Protein AF-A0A7S1MHZ4-F1 (afdb_monomer)

Organism: Alexandrium catenella (NCBI:txid2925)

Radius of gyration: 24.29 Å; Cα contacts (8 Å, |Δi|>4): 159; chains: 1; bounding box: 60×41×87 Å

Solvent-accessible surface area (backbone atoms only — not comparable to full-atom values): 11934 Å² total; per-residue (Å²): 137,81,81,75,77,59,58,63,62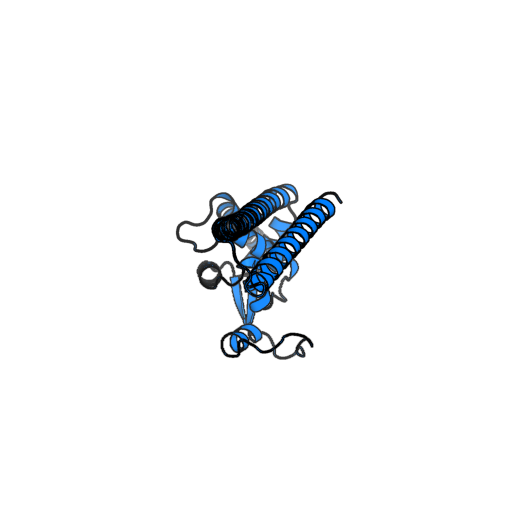,53,49,52,50,52,52,44,54,52,51,38,52,51,53,51,46,38,59,71,75,45,61,93,90,53,65,54,50,47,47,36,52,50,46,45,36,54,54,42,35,73,37,49,92,79,32,39,50,34,56,58,48,36,47,74,40,48,68,65,43,58,62,26,52,50,43,43,39,75,68,50,60,30,37,79,41,78,47,77,92,80,68,82,80,73,94,79,77,79,90,82,52,90,71,67,55,61,58,34,72,40,28,21,39,31,47,42,39,76,62,48,43,50,35,30,39,54,51,61,67,37,58,73,62,35,52,53,51,51,49,50,34,50,51,54,52,49,55,52,51,49,56,50,50,54,51,50,53,57,49,50,52,53,52,47,53,58,51,55,65,48,65,77,57,81,76,97,64,83,74,84,52,57,68,55,50,53,47,51,54,51,52,51,50,52,52,51,54,51,50,54,49,52,50,50,54,56,50,68,69,73,108

InterPro domains:
  IPR018850 Mitochondrial escape protein 2, C-terminal [PF10443] (4-86)
  IPR039627 Mitochondrial escape protein 2 [PTHR32198] (3-207)

Structure (mmCIF, N/CA/C/O backbone):
data_AF-A0A7S1MHZ4-F1
#
_entry.id   AF-A0A7S1MHZ4-F1
#
loop_
_atom_site.group_PDB
_atom_site.id
_atom_site.type_symbol
_atom_site.label_atom_id
_atom_site.label_alt_id
_atom_site.label_comp_id
_atom_site.label_asym_id
_atom_site.label_entity_id
_atom_site.label_seq_id
_atom_site.pdbx_PDB_ins_code
_atom_site.Cartn_x
_atom_site.Cartn_y
_atom_site.Cartn_z
_atom_site.occupancy
_atom_site.B_iso_or_equiv
_atom_site.auth_seq_id
_atom_site.auth_comp_id
_atom_site.auth_asym_id
_atom_site.auth_atom_id
_atom_site.pdbx_PDB_model_num
ATOM 1 N N . HIS A 1 1 ? -29.578 2.934 43.197 1.00 41.19 1 HIS A N 1
ATOM 2 C CA . HIS A 1 1 ? -29.024 1.877 42.335 1.00 41.19 1 HIS A CA 1
ATOM 3 C C . HIS A 1 1 ? -28.342 2.599 41.200 1.00 41.19 1 HIS A C 1
ATOM 5 O O . HIS A 1 1 ? -29.026 3.284 40.458 1.00 41.19 1 HIS A O 1
ATOM 11 N N . VAL A 1 2 ? -27.014 2.614 41.223 1.00 44.72 2 VAL A N 1
ATOM 12 C CA . VAL A 1 2 ? -26.190 3.345 40.260 1.00 44.72 2 VAL A CA 1
ATOM 13 C C . VAL A 1 2 ? -25.809 2.341 39.180 1.00 44.72 2 VAL A C 1
ATOM 15 O O . VAL A 1 2 ? -25.361 1.243 39.499 1.00 44.72 2 VAL A O 1
ATOM 18 N N . ASP A 1 3 ? -26.089 2.695 37.932 1.00 46.88 3 ASP A N 1
ATOM 19 C CA . ASP A 1 3 ? -25.870 1.883 36.740 1.00 46.88 3 ASP A CA 1
ATOM 20 C C . ASP A 1 3 ? -24.370 1.687 36.450 1.00 46.88 3 ASP A C 1
ATOM 22 O O . ASP A 1 3 ? -23.777 2.425 35.669 1.00 46.88 3 ASP A O 1
ATOM 26 N N . GLU A 1 4 ? -23.755 0.662 37.041 1.00 55.38 4 GLU A N 1
ATOM 27 C CA . GLU A 1 4 ? -22.362 0.250 36.764 1.00 55.38 4 GLU A CA 1
ATOM 28 C C . GLU A 1 4 ? -22.193 -0.468 35.403 1.00 55.38 4 GLU A C 1
ATOM 30 O O . GLU A 1 4 ? -21.078 -0.751 34.973 1.00 55.38 4 GLU A O 1
ATOM 35 N N . ASN A 1 5 ? -23.284 -0.733 34.672 1.00 55.66 5 ASN A N 1
ATOM 36 C CA . ASN A 1 5 ? -23.242 -1.505 33.422 1.00 55.66 5 ASN A CA 1
ATOM 37 C C . ASN A 1 5 ? -22.961 -0.681 32.148 1.00 55.66 5 ASN A C 1
ATOM 39 O O . ASN A 1 5 ? -22.667 -1.276 31.115 1.00 55.66 5 ASN A O 1
ATOM 43 N N . HIS A 1 6 ? -23.013 0.656 32.187 1.00 57.81 6 HIS A N 1
ATOM 44 C CA . HIS A 1 6 ? -22.760 1.497 30.998 1.00 57.81 6 HIS A CA 1
ATOM 45 C C . HIS A 1 6 ? -21.280 1.879 30.817 1.00 57.81 6 HIS A C 1
ATOM 47 O O . HIS A 1 6 ? -20.848 2.243 29.725 1.00 57.81 6 HIS A O 1
ATOM 53 N N . GLU A 1 7 ? -20.473 1.759 31.870 1.00 79.69 7 GLU A N 1
ATOM 54 C CA . GLU A 1 7 ? -19.073 2.186 31.884 1.00 79.69 7 GLU A CA 1
ATOM 55 C C . GLU A 1 7 ? -18.126 1.364 30.975 1.00 79.69 7 GLU A C 1
ATOM 57 O O . GLU A 1 7 ? -17.290 1.975 30.298 1.00 79.69 7 GLU A O 1
ATOM 62 N N . PRO A 1 8 ? -18.235 0.018 30.862 1.00 77.56 8 PRO A N 1
ATOM 63 C CA . PRO A 1 8 ? -17.293 -0.759 30.054 1.00 77.56 8 PRO A CA 1
ATOM 64 C C . PRO A 1 8 ? -17.544 -0.635 28.544 1.00 77.56 8 PRO A C 1
ATOM 66 O O . PRO A 1 8 ? -16.588 -0.536 27.773 1.00 77.56 8 PRO A O 1
ATOM 69 N N . GLU A 1 9 ? -18.802 -0.601 28.099 1.00 83.75 9 GLU A N 1
ATOM 70 C CA . GLU A 1 9 ? -19.127 -0.458 26.672 1.00 83.75 9 GLU A CA 1
ATOM 71 C C . GLU A 1 9 ? -18.758 0.934 26.149 1.00 83.75 9 GLU A C 1
ATOM 73 O O . GLU A 1 9 ? -18.160 1.069 25.075 1.00 83.75 9 GLU A O 1
ATOM 78 N N . ASP A 1 10 ? -19.030 1.971 26.943 1.00 87.19 10 ASP A N 1
ATOM 79 C CA . ASP A 1 10 ? -18.644 3.339 26.618 1.00 87.19 10 ASP A CA 1
ATOM 80 C C . ASP A 1 10 ? -17.118 3.513 26.603 1.00 87.19 10 ASP A C 1
ATOM 82 O O . ASP A 1 10 ? -16.585 4.208 25.731 1.00 87.19 10 ASP A O 1
ATOM 86 N N . ALA A 1 11 ? -16.394 2.852 27.513 1.00 85.88 11 ALA A N 1
ATOM 87 C CA . ALA A 1 11 ? -14.933 2.843 27.508 1.00 85.88 11 ALA A CA 1
ATOM 88 C C . ALA A 1 11 ? -14.371 2.186 26.237 1.00 85.88 11 ALA A C 1
ATOM 90 O O . ALA A 1 11 ? -13.489 2.756 25.589 1.00 85.88 11 ALA A O 1
ATOM 91 N N . VAL A 1 12 ? -14.908 1.032 25.824 1.00 86.62 12 VAL A N 1
ATOM 92 C CA . VAL A 1 12 ? -14.496 0.356 24.581 1.00 86.62 12 VAL A CA 1
ATOM 93 C C . VAL A 1 12 ? -14.788 1.231 23.363 1.00 86.62 12 VAL A C 1
ATOM 95 O O . VAL A 1 12 ? -13.923 1.371 22.496 1.00 86.62 12 VAL A O 1
ATOM 98 N N . ARG A 1 13 ? -15.959 1.878 23.303 1.00 89.19 13 ARG A N 1
ATOM 99 C CA . ARG A 1 13 ? -16.302 2.799 22.210 1.00 89.19 13 ARG A CA 1
ATOM 100 C C . ARG A 1 13 ? -15.292 3.943 22.100 1.00 89.19 13 ARG A C 1
ATOM 102 O O . ARG A 1 13 ? -14.771 4.180 21.011 1.00 89.19 13 ARG A O 1
ATOM 109 N N . ARG A 1 14 ? -14.946 4.585 23.222 1.00 89.50 14 ARG A N 1
ATOM 110 C CA . ARG A 1 14 ? -13.939 5.663 23.263 1.00 89.50 14 ARG A CA 1
ATOM 111 C C . ARG A 1 14 ? -12.558 5.187 22.810 1.00 89.50 14 ARG A C 1
ATOM 113 O O . ARG A 1 14 ? -11.869 5.911 22.096 1.00 89.50 14 ARG A O 1
ATOM 120 N N . LEU A 1 15 ? -12.155 3.970 23.184 1.00 90.56 15 LEU A N 1
ATOM 121 C CA . LEU A 1 15 ? -10.889 3.385 22.732 1.00 90.56 15 LEU A CA 1
ATOM 122 C C . LEU A 1 15 ? -10.873 3.152 21.217 1.00 90.56 15 LEU A C 1
ATOM 124 O O . LEU A 1 15 ? -9.865 3.436 20.571 1.00 90.56 15 LEU A O 1
ATOM 128 N N . VAL A 1 16 ? -11.983 2.678 20.641 1.00 91.88 16 VAL A N 1
ATOM 129 C CA . VAL A 1 16 ? -12.112 2.504 19.185 1.00 91.88 16 VAL A CA 1
ATOM 130 C C . VAL A 1 16 ? -12.025 3.852 18.472 1.00 91.88 16 VAL A C 1
ATOM 132 O O . VAL A 1 16 ? -11.272 3.974 17.511 1.00 91.88 16 VAL A O 1
ATOM 135 N N . GLU A 1 17 ? -12.737 4.872 18.952 1.00 92.44 17 GLU A N 1
ATOM 136 C CA . GLU A 1 17 ? -12.724 6.222 18.370 1.00 92.44 17 GLU A CA 1
ATOM 137 C C . GLU A 1 17 ? -11.335 6.880 18.447 1.00 92.44 17 GLU A C 1
ATOM 139 O O . GLU A 1 17 ? -10.867 7.492 17.479 1.00 92.44 17 GLU A O 1
ATOM 144 N N . ALA A 1 18 ? -10.629 6.710 19.569 1.00 92.06 18 ALA A N 1
ATOM 145 C CA . ALA A 1 18 ? -9.265 7.205 19.738 1.00 92.06 18 ALA A CA 1
ATOM 146 C C . ALA A 1 18 ? -8.277 6.490 18.800 1.00 92.06 18 ALA A C 1
ATOM 148 O O . ALA A 1 18 ? -7.465 7.141 18.135 1.00 92.06 18 ALA A O 1
ATOM 149 N N . ALA A 1 19 ? -8.369 5.161 18.696 1.00 91.19 19 ALA A N 1
ATOM 150 C CA . ALA A 1 19 ? -7.548 4.377 17.778 1.00 91.19 19 ALA A CA 1
ATOM 151 C C . ALA A 1 19 ? -7.848 4.721 16.311 1.00 91.19 19 ALA A C 1
ATOM 153 O O . ALA A 1 19 ? -6.927 4.852 15.506 1.00 91.19 19 ALA A O 1
ATOM 154 N N . GLU A 1 20 ? -9.116 4.940 15.964 1.00 93.31 20 GLU A N 1
ATOM 155 C CA . GLU A 1 20 ? -9.524 5.392 14.637 1.00 93.31 20 GLU A CA 1
ATOM 156 C C . GLU A 1 20 ? -8.928 6.758 14.295 1.00 93.31 20 GLU A C 1
ATOM 158 O O . GLU A 1 20 ? -8.347 6.929 13.222 1.00 93.31 20 GLU A O 1
ATOM 163 N N . THR A 1 21 ? -8.992 7.709 15.227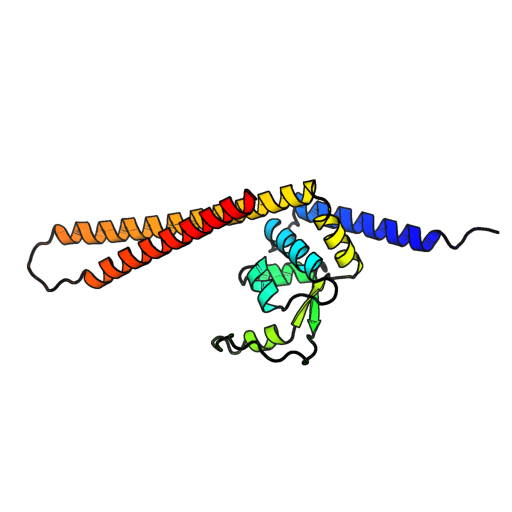 1.00 93.25 21 THR A N 1
ATOM 164 C CA . THR A 1 21 ? -8.384 9.036 15.067 1.00 93.25 21 THR A CA 1
ATOM 165 C C . THR A 1 21 ? -6.870 8.934 14.878 1.00 93.25 21 THR A C 1
ATOM 167 O O . THR A 1 21 ? -6.307 9.598 14.004 1.00 93.25 21 THR A O 1
ATOM 170 N N . SER A 1 22 ? -6.205 8.053 15.630 1.00 92.12 22 SER A N 1
ATOM 171 C CA . SER A 1 22 ? -4.771 7.790 15.483 1.00 92.12 22 SER A CA 1
ATOM 172 C C . SER A 1 22 ? -4.432 7.240 14.092 1.00 92.12 22 SER A C 1
ATOM 174 O O . SER A 1 22 ? -3.604 7.822 13.389 1.00 92.12 22 SER A O 1
ATOM 176 N N . VAL A 1 23 ? -5.128 6.194 13.629 1.00 92.62 23 VAL A N 1
ATOM 177 C CA . VAL A 1 23 ? -4.886 5.599 12.301 1.00 92.62 23 VAL A CA 1
ATOM 178 C C . VAL A 1 23 ? -5.186 6.597 11.178 1.00 92.62 23 VAL A C 1
ATOM 180 O O . VAL A 1 23 ? -4.412 6.694 10.228 1.00 92.62 23 VAL A O 1
ATOM 183 N N . ARG A 1 24 ? -6.250 7.402 11.291 1.00 91.81 24 ARG A N 1
ATOM 184 C CA . ARG A 1 24 ? -6.547 8.485 10.334 1.00 91.81 24 ARG A CA 1
ATOM 185 C C . ARG A 1 24 ? -5.439 9.530 10.287 1.00 91.81 24 ARG A C 1
ATOM 187 O O . ARG A 1 24 ? -5.077 9.991 9.205 1.00 91.81 24 ARG A O 1
ATOM 194 N N . THR A 1 25 ? -4.877 9.879 11.441 1.00 93.31 25 THR A N 1
ATOM 195 C CA . THR A 1 25 ? -3.764 10.829 11.533 1.00 93.31 25 THR A CA 1
ATOM 196 C C . THR A 1 25 ? -2.531 10.271 10.831 1.00 93.31 25 THR A C 1
ATOM 198 O O . THR A 1 25 ? -1.919 10.976 10.035 1.00 93.31 25 THR A O 1
ATOM 201 N N . LEU A 1 26 ? -2.222 8.987 11.024 1.00 93.38 26 LEU A N 1
ATOM 202 C CA . LEU A 1 26 ? -1.127 8.306 10.325 1.00 93.38 26 LEU A CA 1
ATOM 203 C C . LEU A 1 26 ? -1.355 8.234 8.809 1.00 93.38 26 LEU A C 1
ATOM 205 O O . LEU A 1 26 ? -0.426 8.457 8.037 1.00 93.38 26 LEU A O 1
ATOM 209 N N . LEU A 1 27 ? -2.588 7.977 8.368 1.00 92.12 27 LEU A N 1
ATOM 210 C CA . LEU A 1 27 ? -2.947 7.963 6.947 1.00 92.12 27 LEU A CA 1
ATOM 211 C C . LEU A 1 27 ? -2.910 9.359 6.309 1.00 92.12 27 LEU A C 1
ATOM 213 O O . LEU A 1 27 ? -2.632 9.472 5.121 1.00 92.12 27 LEU A O 1
ATOM 217 N N . THR A 1 28 ? -3.148 10.421 7.082 1.00 91.00 28 THR A N 1
ATOM 218 C CA . THR A 1 28 ? -3.178 11.799 6.564 1.00 91.00 28 THR A CA 1
ATOM 219 C C . THR A 1 28 ? -1.811 12.473 6.638 1.00 91.00 28 THR A C 1
ATOM 221 O O . THR A 1 28 ? -1.345 13.033 5.651 1.00 91.00 28 THR A O 1
ATOM 224 N N . LEU A 1 29 ? -1.146 12.420 7.790 1.00 90.06 29 LEU A N 1
ATOM 225 C CA . LEU A 1 29 ? 0.108 13.131 8.057 1.00 90.06 29 LEU A CA 1
ATOM 226 C C . LEU A 1 29 ? 1.349 12.247 7.875 1.00 90.06 29 LEU A C 1
ATOM 228 O O . LEU A 1 29 ? 2.445 12.765 7.674 1.00 90.06 29 LEU A O 1
ATOM 232 N N . GLY A 1 30 ? 1.186 10.923 7.902 1.00 88.62 30 GLY A N 1
ATOM 233 C CA . GLY A 1 30 ? 2.304 9.985 7.968 1.00 88.62 30 GLY A CA 1
ATOM 234 C C . GLY A 1 30 ? 2.905 9.890 9.372 1.00 88.62 30 GLY A C 1
ATOM 235 O O . GLY A 1 30 ? 2.494 10.582 10.304 1.00 88.62 30 GLY A O 1
ATOM 236 N N . GLN A 1 31 ? 3.896 9.012 9.520 1.00 89.25 31 GLN A N 1
ATOM 237 C CA . GLN A 1 31 ? 4.669 8.870 10.750 1.00 89.25 31 GLN A CA 1
ATOM 238 C C . GLN A 1 31 ? 6.128 9.268 10.495 1.00 89.25 31 GLN A C 1
ATOM 240 O O . GLN A 1 31 ? 6.777 8.668 9.632 1.00 89.25 31 GLN A O 1
ATOM 245 N N . PRO A 1 32 ? 6.683 10.244 11.234 1.00 84.69 32 PRO A N 1
ATOM 246 C CA . PRO A 1 32 ? 8.086 10.607 11.087 1.00 84.69 32 PRO A CA 1
ATOM 247 C C . PRO A 1 32 ? 8.980 9.422 11.474 1.00 84.69 32 PRO A C 1
ATOM 249 O O . PRO A 1 32 ? 8.768 8.770 12.495 1.00 84.69 32 PRO A O 1
ATOM 252 N N . GLY A 1 33 ? 9.974 9.125 10.635 1.00 85.69 33 GLY A N 1
ATOM 253 C CA . GLY A 1 33 ? 10.897 8.003 10.840 1.00 85.69 33 GLY A CA 1
ATOM 254 C C . GLY A 1 33 ? 10.362 6.630 10.420 1.00 85.69 33 GLY A C 1
ATOM 255 O O . GLY A 1 33 ? 11.133 5.668 10.422 1.00 85.69 33 GLY A O 1
ATOM 256 N N . ALA A 1 34 ? 9.095 6.521 10.006 1.00 90.06 34 ALA A N 1
ATOM 257 C CA . ALA A 1 34 ? 8.585 5.289 9.420 1.00 90.06 34 ALA A CA 1
ATOM 258 C C . ALA A 1 34 ? 9.259 4.996 8.074 1.00 90.06 34 ALA A C 1
ATOM 260 O O . ALA A 1 34 ? 9.535 5.896 7.279 1.00 90.06 34 ALA A O 1
ATOM 261 N N . LYS A 1 35 ? 9.521 3.711 7.820 1.00 93.12 35 LYS A N 1
ATOM 262 C CA . LYS A 1 35 ? 10.042 3.237 6.527 1.00 93.12 35 LYS A CA 1
ATOM 263 C C . LYS A 1 35 ? 8.937 2.949 5.513 1.00 93.12 35 LYS A C 1
ATOM 265 O O . LYS A 1 35 ? 9.234 2.767 4.341 1.00 93.12 35 LYS A O 1
ATOM 270 N N . TRP A 1 36 ? 7.685 2.916 5.961 1.00 93.12 36 TRP A N 1
ATOM 271 C CA . TRP A 1 36 ? 6.519 2.705 5.114 1.00 93.12 36 TRP A CA 1
ATOM 272 C C . TRP A 1 36 ? 5.907 4.029 4.633 1.00 93.12 36 TRP A C 1
ATOM 274 O O . TRP A 1 36 ? 5.965 5.048 5.321 1.00 93.12 36 TRP A O 1
ATOM 284 N N . THR A 1 37 ? 5.295 4.012 3.448 1.00 92.75 37 THR A N 1
ATOM 285 C CA . THR A 1 37 ? 4.573 5.157 2.869 1.00 92.75 37 THR A CA 1
ATOM 286 C C . THR A 1 37 ? 3.092 5.146 3.272 1.00 92.75 37 THR A C 1
ATOM 288 O O . THR A 1 37 ? 2.536 4.102 3.616 1.00 92.75 37 THR A O 1
ATOM 291 N N . ARG A 1 38 ? 2.407 6.301 3.217 1.00 94.00 38 ARG A N 1
ATOM 292 C CA . ARG A 1 38 ? 0.952 6.375 3.488 1.00 94.00 38 ARG A CA 1
ATOM 293 C C . ARG A 1 38 ? 0.138 5.452 2.559 1.00 94.00 38 ARG A C 1
ATOM 295 O O . ARG A 1 38 ? -0.701 4.713 3.073 1.00 94.00 38 ARG A O 1
ATOM 302 N N . PRO A 1 39 ? 0.425 5.385 1.240 1.00 93.50 39 PRO A N 1
ATOM 303 C CA . PRO A 1 39 ? -0.169 4.378 0.359 1.00 93.50 39 PRO A CA 1
ATOM 304 C C . PRO A 1 39 ? 0.048 2.931 0.817 1.00 93.50 39 PRO A C 1
ATOM 306 O O . PRO A 1 39 ? -0.883 2.127 0.775 1.00 93.50 39 PRO A O 1
ATOM 309 N N . GLN A 1 40 ? 1.252 2.581 1.284 1.00 94.25 40 GLN A N 1
ATOM 310 C CA . GLN A 1 40 ? 1.531 1.244 1.818 1.00 94.25 40 GLN A CA 1
ATOM 311 C C . GLN A 1 40 ? 0.704 0.961 3.078 1.00 94.25 40 GLN A C 1
ATOM 313 O O . GLN A 1 40 ? 0.118 -0.115 3.193 1.00 94.25 40 GLN A O 1
ATOM 318 N N . LEU A 1 41 ? 0.575 1.932 3.988 1.00 95.31 41 LEU A N 1
ATOM 319 C CA . LEU A 1 41 ? -0.300 1.794 5.153 1.00 95.31 41 LEU A CA 1
ATOM 320 C C . LEU A 1 41 ? -1.762 1.575 4.732 1.00 95.31 41 LEU A C 1
ATOM 322 O O . LEU A 1 41 ? -2.411 0.667 5.246 1.00 95.31 41 LEU A O 1
ATOM 326 N N . TRP A 1 42 ? -2.276 2.340 3.766 1.00 96.12 42 TRP A N 1
ATOM 327 C CA . TRP A 1 42 ? -3.647 2.155 3.281 1.00 96.12 42 TRP A CA 1
ATOM 328 C C . TRP A 1 42 ? -3.865 0.779 2.635 1.00 96.12 42 TRP A C 1
ATOM 330 O O . TRP A 1 42 ? -4.853 0.101 2.934 1.00 96.12 42 TRP A O 1
ATOM 340 N N . ARG A 1 43 ? -2.914 0.305 1.818 1.00 94.75 43 ARG A N 1
ATOM 341 C CA . ARG A 1 43 ? -2.940 -1.058 1.256 1.00 94.75 43 ARG A CA 1
ATOM 342 C C . ARG A 1 43 ? -2.981 -2.119 2.362 1.00 94.75 43 ARG A C 1
ATOM 344 O O . ARG A 1 43 ? -3.771 -3.057 2.263 1.00 94.75 43 ARG A O 1
ATOM 351 N N . ALA A 1 44 ? -2.183 -1.960 3.422 1.00 94.25 44 ALA A N 1
ATOM 352 C CA . ALA A 1 44 ? -2.202 -2.855 4.581 1.00 94.25 44 ALA A CA 1
ATOM 353 C C . ALA A 1 44 ? -3.571 -2.864 5.278 1.00 94.25 44 ALA A C 1
ATOM 355 O O . ALA A 1 44 ? -4.114 -3.938 5.541 1.00 94.25 44 ALA A O 1
ATOM 356 N N . VAL A 1 45 ? -4.148 -1.684 5.529 1.00 94.56 45 VAL A N 1
ATOM 357 C CA . VAL A 1 45 ? -5.470 -1.528 6.156 1.00 94.56 45 VAL A CA 1
ATOM 358 C C . VAL A 1 45 ? -6.548 -2.237 5.337 1.00 94.56 45 VAL A C 1
ATOM 360 O O . VAL A 1 45 ? -7.303 -3.030 5.898 1.00 94.56 45 VAL A O 1
ATOM 363 N N . ARG A 1 46 ? -6.595 -2.029 4.013 1.00 94.25 46 ARG A N 1
ATOM 364 C CA . ARG A 1 46 ? -7.571 -2.702 3.136 1.00 94.25 46 ARG A CA 1
ATOM 365 C C . ARG A 1 46 ? -7.439 -4.217 3.168 1.00 94.25 46 ARG A C 1
ATOM 367 O O . ARG A 1 46 ? -8.444 -4.921 3.260 1.00 94.25 46 ARG A O 1
ATOM 374 N N . LEU A 1 47 ? -6.209 -4.711 3.086 1.00 93.31 47 LEU A N 1
ATOM 375 C CA . LEU A 1 47 ? -5.953 -6.142 3.010 1.00 93.31 47 LEU A CA 1
ATOM 376 C C . LEU A 1 47 ? -6.312 -6.849 4.324 1.00 93.31 47 LEU A C 1
ATOM 378 O O . LEU A 1 47 ? -6.949 -7.899 4.307 1.00 93.31 47 LEU A O 1
ATOM 382 N N . LEU A 1 48 ? -5.979 -6.240 5.466 1.00 93.38 48 LEU A N 1
ATOM 383 C CA . LEU A 1 48 ? -6.316 -6.780 6.787 1.00 93.38 48 LEU A CA 1
ATOM 384 C C . LEU A 1 48 ? -7.801 -6.624 7.127 1.00 9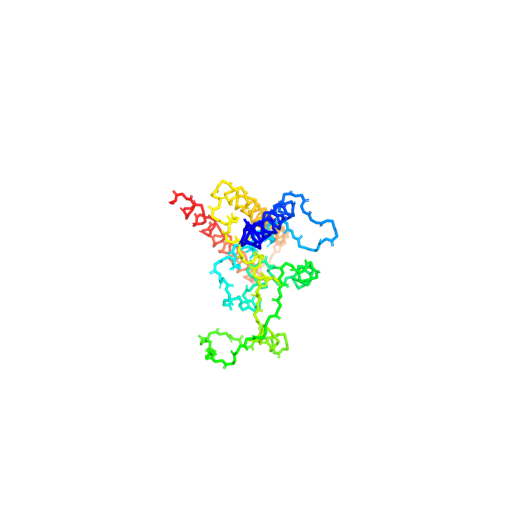3.38 48 LEU A C 1
ATOM 386 O O . LEU A 1 48 ? -8.368 -7.507 7.764 1.00 93.38 48 LEU A O 1
ATOM 390 N N . ALA A 1 49 ? -8.453 -5.549 6.678 1.00 92.56 49 ALA A N 1
ATOM 391 C CA . ALA A 1 49 ? -9.895 -5.382 6.843 1.00 92.56 49 ALA A CA 1
ATOM 392 C C . ALA A 1 49 ? -10.688 -6.487 6.126 1.00 92.56 49 ALA A C 1
ATOM 394 O O . ALA A 1 49 ? -11.701 -6.940 6.659 1.00 92.56 49 ALA A O 1
ATOM 395 N N . GLY A 1 50 ? -10.223 -6.926 4.949 1.00 87.81 50 GLY A N 1
ATOM 396 C CA . GLY A 1 50 ? -10.829 -8.024 4.191 1.00 87.81 50 GLY A CA 1
ATOM 397 C C . GLY A 1 50 ? -10.543 -9.412 4.775 1.00 87.81 50 GLY A C 1
ATOM 398 O O . GLY A 1 50 ? -11.434 -10.253 4.787 1.00 87.81 50 GLY A O 1
ATOM 399 N N . ALA A 1 51 ? -9.332 -9.641 5.293 1.00 83.75 51 ALA A N 1
ATOM 400 C CA . ALA A 1 51 ? -8.929 -10.932 5.865 1.00 83.75 51 ALA A CA 1
ATOM 401 C C . ALA A 1 51 ? -9.422 -11.166 7.309 1.00 83.75 51 ALA A C 1
ATOM 403 O O . ALA A 1 51 ? -9.440 -12.298 7.794 1.00 83.75 51 ALA A O 1
ATOM 404 N N . GLY A 1 52 ? -9.798 -10.107 8.034 1.00 77.81 52 GLY A N 1
ATOM 405 C CA . GLY A 1 52 ? -10.306 -10.214 9.402 1.00 77.81 52 GLY A CA 1
ATOM 406 C C . GLY A 1 52 ? -9.324 -10.910 10.359 1.00 77.81 52 GLY A C 1
ATOM 407 O O . GLY A 1 52 ? -8.141 -10.577 10.408 1.00 77.81 52 GLY A O 1
ATOM 408 N N . GLN A 1 53 ? -9.827 -11.869 11.145 1.00 74.12 53 GLN A N 1
ATOM 409 C CA . GLN A 1 53 ? -9.036 -12.645 12.121 1.00 74.12 53 GLN A CA 1
ATOM 410 C C . GLN A 1 53 ? -8.232 -13.787 11.480 1.00 74.12 53 GLN A C 1
ATOM 412 O O . GLN A 1 53 ? -7.297 -14.322 12.085 1.00 74.12 53 GLN A O 1
ATOM 417 N N . GLU A 1 54 ? -8.584 -14.174 10.253 1.00 81.19 54 GLU A N 1
ATOM 418 C CA . GLU A 1 54 ? -7.888 -15.236 9.535 1.00 81.19 54 GLU A CA 1
ATOM 419 C C . GLU A 1 54 ? -6.463 -14.804 9.186 1.00 81.19 54 GLU A C 1
ATOM 421 O O . GLU A 1 54 ? -5.543 -15.611 9.306 1.00 81.19 54 GLU A O 1
ATOM 426 N N . GLY A 1 55 ? -6.260 -13.508 8.930 1.00 85.94 55 GLY A N 1
ATOM 427 C CA . GLY A 1 55 ? -4.963 -12.922 8.614 1.00 85.94 55 GLY A CA 1
ATOM 428 C C . GLY A 1 55 ? -4.516 -13.226 7.188 1.00 85.94 55 GLY A C 1
ATOM 429 O O . GLY A 1 55 ? -5.131 -13.995 6.459 1.00 85.94 55 GLY A O 1
ATOM 430 N N . VAL A 1 56 ? -3.422 -12.598 6.775 1.00 90.19 56 VAL A N 1
ATOM 431 C CA . VAL A 1 56 ? -2.900 -12.694 5.407 1.00 90.19 56 VAL A CA 1
ATOM 432 C C . VAL A 1 56 ? -1.563 -13.426 5.444 1.00 90.19 56 VAL A C 1
ATOM 434 O O . VAL A 1 56 ? -0.728 -13.077 6.278 1.00 90.19 56 VAL A O 1
ATOM 437 N N . PRO A 1 57 ? -1.292 -14.410 4.570 1.00 90.25 57 PRO A N 1
ATOM 438 C CA . PRO A 1 57 ? 0.023 -15.046 4.508 1.00 90.25 57 PRO A CA 1
ATOM 439 C C . PRO A 1 57 ? 1.149 -14.016 4.361 1.00 90.25 57 PRO A C 1
ATOM 441 O O . PRO A 1 57 ? 1.010 -13.056 3.601 1.00 90.25 57 PRO A O 1
ATOM 444 N N . TYR A 1 58 ? 2.267 -14.219 5.067 1.00 89.06 58 TYR A N 1
ATOM 445 C CA . TYR A 1 58 ? 3.374 -13.256 5.105 1.00 89.06 58 TYR A CA 1
ATOM 446 C C . TYR A 1 58 ? 3.866 -12.858 3.710 1.00 89.06 58 TYR A C 1
ATOM 448 O O . TYR A 1 58 ? 3.987 -11.669 3.432 1.00 89.06 58 TYR A O 1
ATOM 456 N N . ASP A 1 59 ? 4.089 -13.834 2.823 1.00 87.88 59 ASP A N 1
ATOM 457 C CA . ASP A 1 59 ? 4.539 -13.576 1.448 1.00 87.88 59 ASP A CA 1
ATOM 458 C C . ASP A 1 59 ? 3.561 -12.691 0.687 1.00 87.88 59 ASP A C 1
ATOM 460 O O . ASP A 1 59 ? 3.952 -11.706 0.063 1.00 87.88 59 ASP A O 1
ATOM 464 N N . VAL A 1 60 ? 2.277 -13.043 0.754 1.00 88.94 60 VAL A N 1
ATOM 465 C CA . VAL A 1 60 ? 1.222 -12.316 0.051 1.00 88.94 60 VAL A CA 1
ATOM 466 C C . VAL A 1 60 ? 1.194 -10.881 0.551 1.00 88.94 60 VAL A C 1
ATOM 468 O O . VAL A 1 60 ? 1.245 -9.972 -0.265 1.00 88.94 60 VAL A O 1
ATOM 471 N N . PHE A 1 61 ? 1.216 -10.680 1.870 1.00 91.56 61 PHE A N 1
ATOM 472 C CA . PHE A 1 61 ? 1.209 -9.356 2.484 1.00 91.56 61 PHE A CA 1
ATOM 473 C C . PHE A 1 61 ? 2.448 -8.528 2.109 1.00 91.56 61 PHE A C 1
ATOM 475 O O . PHE A 1 61 ? 2.327 -7.372 1.700 1.00 91.56 61 PHE A O 1
ATOM 482 N N . LEU A 1 62 ? 3.643 -9.121 2.198 1.00 92.62 62 LEU A N 1
ATOM 483 C CA . LEU A 1 62 ? 4.906 -8.464 1.861 1.00 92.62 62 LEU A CA 1
ATOM 484 C C . LEU A 1 62 ? 4.929 -8.023 0.391 1.00 92.62 62 LEU A C 1
ATOM 486 O O . LEU A 1 62 ? 5.322 -6.895 0.091 1.00 92.62 62 LEU A O 1
ATOM 490 N N . TRP A 1 63 ? 4.481 -8.873 -0.532 1.00 89.25 63 TRP A N 1
ATOM 491 C CA . TRP A 1 63 ? 4.492 -8.554 -1.958 1.00 89.25 63 TRP A CA 1
ATOM 492 C C . TRP A 1 63 ? 3.337 -7.652 -2.391 1.00 89.25 63 TRP A C 1
ATOM 494 O O . TRP A 1 63 ? 3.539 -6.806 -3.260 1.00 89.25 63 TRP A O 1
ATOM 504 N N . SER A 1 64 ? 2.147 -7.780 -1.805 1.00 88.94 64 SER A N 1
ATOM 505 C CA . SER A 1 64 ? 0.991 -6.959 -2.181 1.00 88.94 64 SER A CA 1
ATOM 506 C C . SER A 1 64 ? 1.086 -5.535 -1.639 1.00 88.94 64 SER A C 1
ATOM 508 O O . SER A 1 64 ? 0.681 -4.595 -2.320 1.00 88.94 64 SER A O 1
ATOM 510 N N . VAL A 1 65 ? 1.612 -5.371 -0.421 1.00 92.06 65 VAL A N 1
ATOM 511 C CA . VAL A 1 65 ? 1.690 -4.071 0.258 1.00 92.06 65 VAL A CA 1
ATOM 512 C C . VAL A 1 65 ? 3.035 -3.398 0.004 1.00 92.06 65 VAL A C 1
ATOM 514 O O . VAL A 1 65 ? 3.071 -2.242 -0.413 1.00 92.06 65 VAL A O 1
ATOM 517 N N . PHE A 1 66 ? 4.132 -4.124 0.227 1.00 91.31 66 PHE A N 1
ATOM 518 C CA . PHE A 1 66 ? 5.489 -3.565 0.256 1.00 91.31 66 PHE A CA 1
ATOM 519 C C . PHE A 1 66 ? 6.347 -3.954 -0.946 1.00 91.31 66 PHE A C 1
ATOM 521 O O . PHE A 1 66 ? 7.490 -3.519 -1.039 1.00 91.31 66 PHE A O 1
ATOM 528 N N . ARG A 1 67 ? 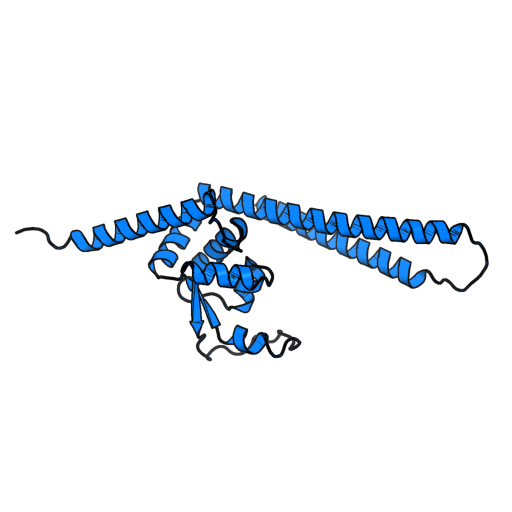5.824 -4.774 -1.870 1.00 87.88 67 ARG A N 1
ATOM 529 C CA . ARG A 1 67 ? 6.552 -5.246 -3.061 1.00 87.88 67 ARG A CA 1
ATOM 530 C C . ARG A 1 67 ? 7.919 -5.869 -2.722 1.00 87.88 67 ARG A C 1
ATOM 532 O O . ARG A 1 67 ? 8.850 -5.754 -3.512 1.00 87.88 67 ARG A O 1
ATOM 539 N N . GLY A 1 68 ? 8.029 -6.520 -1.560 1.00 86.88 68 GLY A N 1
ATOM 540 C CA . GLY A 1 68 ? 9.273 -7.146 -1.100 1.00 86.88 68 GLY A CA 1
ATOM 541 C C . GLY A 1 68 ? 10.117 -6.308 -0.131 1.00 86.88 68 GLY A C 1
ATOM 542 O O . GLY A 1 68 ? 11.124 -6.816 0.354 1.00 86.88 68 GLY A O 1
ATOM 543 N N . ASP A 1 69 ? 9.732 -5.068 0.194 1.00 89.25 69 ASP A N 1
ATOM 544 C CA . ASP A 1 69 ? 10.462 -4.251 1.173 1.00 89.25 69 ASP A CA 1
ATOM 545 C C . ASP A 1 69 ? 10.209 -4.717 2.621 1.00 89.25 69 ASP A C 1
ATOM 547 O O . ASP A 1 69 ? 9.235 -4.344 3.284 1.00 89.25 69 ASP A O 1
ATOM 551 N N . GLU A 1 70 ? 11.126 -5.538 3.134 1.00 90.44 70 GLU A N 1
ATOM 552 C CA . GLU A 1 70 ? 11.088 -6.016 4.517 1.00 90.44 70 GLU A CA 1
ATOM 553 C C . GLU A 1 70 ? 11.353 -4.921 5.557 1.00 90.44 70 GLU A C 1
ATOM 555 O O . GLU A 1 70 ? 10.935 -5.064 6.709 1.00 90.44 70 GLU A O 1
ATOM 560 N N . ALA A 1 71 ? 12.053 -3.837 5.205 1.00 92.69 71 ALA A N 1
ATOM 561 C CA . ALA A 1 71 ? 12.325 -2.755 6.146 1.00 92.69 71 ALA A CA 1
ATOM 562 C C . ALA A 1 71 ? 11.040 -1.978 6.457 1.00 92.69 71 ALA A C 1
ATOM 564 O O . ALA A 1 71 ? 10.767 -1.689 7.626 1.00 92.69 71 ALA A O 1
ATOM 565 N N . ALA A 1 72 ? 10.221 -1.716 5.436 1.00 92.69 72 ALA A N 1
ATOM 566 C CA . ALA A 1 72 ? 8.897 -1.125 5.598 1.00 92.69 72 ALA A CA 1
ATOM 567 C C . ALA A 1 72 ? 7.963 -2.031 6.419 1.00 92.69 72 ALA A C 1
ATOM 569 O O . ALA A 1 72 ? 7.323 -1.559 7.363 1.00 92.69 72 ALA A O 1
ATOM 570 N N . LEU A 1 73 ? 7.958 -3.342 6.145 1.00 92.38 73 LEU A N 1
ATOM 571 C CA . LEU A 1 73 ? 7.177 -4.309 6.922 1.00 92.38 73 LEU A CA 1
ATOM 572 C C . LEU A 1 73 ? 7.601 -4.347 8.397 1.00 92.38 73 LEU A C 1
ATOM 574 O O . LEU A 1 73 ? 6.753 -4.337 9.292 1.00 92.38 73 LEU A O 1
ATOM 578 N N . ARG A 1 74 ? 8.912 -4.383 8.665 1.00 92.38 74 ARG A N 1
ATOM 579 C CA . ARG A 1 74 ? 9.457 -4.391 10.028 1.00 92.38 74 ARG A CA 1
ATOM 580 C C . ARG A 1 74 ? 9.095 -3.110 10.774 1.00 92.38 74 ARG A C 1
ATOM 582 O O . ARG A 1 74 ? 8.609 -3.195 11.895 1.00 92.38 74 ARG A O 1
ATOM 589 N N . SER A 1 75 ? 9.224 -1.957 10.118 1.00 93.69 75 SER A N 1
ATOM 590 C CA . SER A 1 75 ? 8.812 -0.662 10.668 1.00 93.69 75 SER A CA 1
ATOM 591 C C . SER A 1 75 ? 7.308 -0.616 10.978 1.00 93.69 75 SER A C 1
ATOM 593 O O . SER A 1 75 ? 6.904 -0.057 11.997 1.00 93.69 75 SER A O 1
ATOM 595 N N . LEU A 1 76 ? 6.464 -1.253 10.155 1.00 93.38 76 LEU A N 1
ATOM 596 C CA . LEU A 1 76 ? 5.027 -1.345 10.429 1.00 93.38 76 LEU A CA 1
ATOM 597 C C . LEU A 1 76 ? 4.734 -2.269 11.623 1.00 93.38 76 LEU A C 1
ATOM 599 O O . LEU A 1 76 ? 3.890 -1.950 12.460 1.00 93.38 76 LEU A O 1
ATOM 603 N N . LYS A 1 77 ? 5.463 -3.380 11.760 1.00 92.69 77 LYS A N 1
ATOM 604 C CA . LYS A 1 77 ? 5.382 -4.249 12.943 1.00 92.69 77 LYS A CA 1
ATOM 605 C C . LYS A 1 77 ? 5.818 -3.520 14.220 1.00 92.69 77 LYS A C 1
ATOM 607 O O . LYS A 1 77 ? 5.136 -3.627 15.230 1.00 92.69 77 LYS A O 1
ATOM 612 N N . GLU A 1 78 ? 6.914 -2.766 14.174 1.00 92.38 78 GLU A N 1
ATOM 613 C CA . GLU A 1 78 ? 7.430 -1.980 15.310 1.00 92.38 78 GLU A CA 1
ATOM 614 C C . GLU A 1 78 ? 6.436 -0.910 15.786 1.00 92.38 78 GLU A C 1
ATOM 616 O O . GLU A 1 78 ? 6.393 -0.591 16.970 1.00 92.38 78 GLU A O 1
ATOM 621 N N . SER A 1 79 ? 5.582 -0.407 14.889 1.00 90.19 79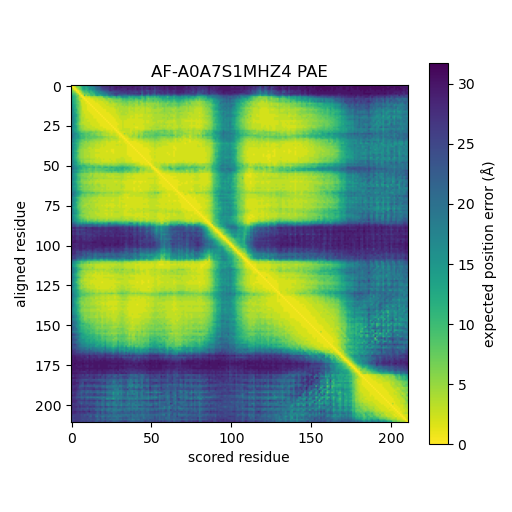 SER A N 1
ATOM 622 C CA . SER A 1 79 ? 4.489 0.509 15.244 1.00 90.19 79 SER A CA 1
ATOM 623 C C . SER A 1 79 ? 3.286 -0.166 15.930 1.00 90.19 79 SER A C 1
ATOM 625 O O . SER A 1 79 ? 2.317 0.510 16.261 1.00 90.19 79 SER A O 1
ATOM 627 N N . ASN A 1 80 ? 3.318 -1.489 16.140 1.00 91.00 80 ASN A N 1
ATOM 628 C CA . ASN A 1 80 ? 2.227 -2.305 16.696 1.00 91.00 80 ASN A CA 1
ATOM 629 C C . ASN A 1 80 ? 0.902 -2.256 15.908 1.00 91.00 80 ASN A C 1
ATOM 631 O O . ASN A 1 80 ? -0.129 -2.715 16.398 1.00 91.00 80 ASN A O 1
ATOM 635 N N . LEU A 1 81 ? 0.908 -1.748 14.671 1.00 90.44 81 LEU A N 1
ATOM 636 C CA . LEU A 1 81 ? -0.266 -1.763 13.788 1.00 90.44 81 LEU A CA 1
ATOM 637 C C . LEU A 1 81 ? -0.566 -3.164 13.244 1.00 90.44 81 LEU A C 1
ATOM 639 O O . LEU A 1 81 ? -1.719 -3.495 12.960 1.00 90.44 81 LEU A O 1
ATOM 643 N N . ILE A 1 82 ? 0.468 -3.997 13.122 1.00 93.88 82 ILE A N 1
ATOM 644 C CA . ILE A 1 82 ? 0.376 -5.385 12.666 1.00 93.88 82 ILE A CA 1
ATOM 645 C C . ILE A 1 82 ? 1.136 -6.314 13.606 1.00 93.88 82 ILE A C 1
ATOM 647 O O . ILE A 1 82 ? 2.049 -5.902 14.319 1.00 93.88 82 ILE A O 1
ATOM 651 N N . THR A 1 83 ? 0.795 -7.596 13.582 1.00 92.50 83 THR A N 1
ATOM 652 C CA . THR A 1 83 ? 1.520 -8.648 14.300 1.00 92.50 83 THR A CA 1
ATOM 653 C C . THR A 1 83 ? 1.695 -9.869 13.405 1.00 92.50 83 THR A C 1
ATOM 655 O O . THR A 1 83 ? 0.885 -10.134 12.518 1.00 92.50 83 THR A O 1
ATOM 658 N N . LEU A 1 84 ? 2.790 -10.602 13.620 1.00 91.25 84 LEU A N 1
ATOM 659 C CA . LEU A 1 84 ? 3.055 -11.870 12.949 1.00 91.25 84 LEU A CA 1
ATOM 660 C C . LEU A 1 84 ? 2.562 -13.006 13.841 1.00 91.25 84 LEU A C 1
ATOM 662 O O . LEU A 1 84 ? 3.121 -13.231 14.912 1.00 91.25 84 LEU A O 1
ATOM 666 N N . ALA A 1 85 ? 1.530 -13.712 13.397 1.00 87.38 85 ALA A N 1
ATOM 667 C 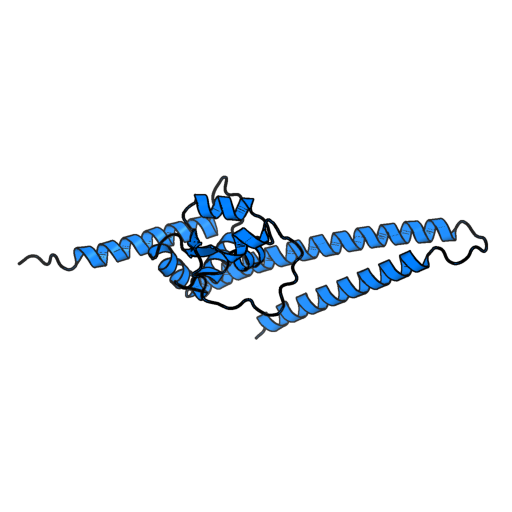CA . ALA A 1 85 ? 1.021 -14.902 14.061 1.00 87.38 85 ALA A CA 1
ATOM 668 C C . ALA A 1 85 ? 1.523 -16.160 13.332 1.00 87.38 85 ALA A C 1
ATOM 670 O O . ALA A 1 85 ? 1.646 -16.143 12.104 1.00 87.38 85 ALA A O 1
ATOM 671 N N . PRO A 1 86 ? 1.823 -17.259 14.044 1.00 84.19 86 PRO A N 1
ATOM 672 C CA . PRO A 1 86 ? 2.116 -18.529 13.397 1.00 84.19 86 PRO A CA 1
ATOM 673 C C . PRO A 1 86 ? 0.887 -19.019 12.616 1.00 84.19 86 PRO A C 1
ATOM 675 O O . PRO A 1 86 ? -0.256 -18.885 13.059 1.00 84.19 86 PRO A O 1
ATOM 678 N N . ARG A 1 87 ? 1.122 -19.573 11.429 1.00 76.12 87 ARG A N 1
ATOM 679 C CA . ARG A 1 87 ? 0.105 -20.237 10.613 1.00 76.12 87 ARG A CA 1
ATOM 680 C C . ARG A 1 87 ? -0.007 -21.686 11.085 1.00 76.12 87 ARG A C 1
ATOM 682 O O . ARG A 1 87 ? 1.005 -22.378 11.151 1.00 76.12 87 ARG A O 1
ATOM 689 N N . ALA A 1 88 ? -1.216 -22.139 11.414 1.00 65.94 88 ALA A N 1
ATOM 690 C CA . ALA A 1 88 ? -1.460 -23.550 11.704 1.00 65.94 88 ALA A CA 1
ATOM 691 C C . ALA A 1 88 ? -1.159 -24.394 10.450 1.00 65.94 88 ALA A C 1
ATOM 693 O O . ALA A 1 88 ? -1.540 -24.007 9.346 1.00 65.94 88 ALA A O 1
ATOM 694 N N . GLU A 1 89 ? -0.476 -25.528 10.611 1.00 54.97 89 GLU A N 1
ATOM 695 C CA . GLU A 1 89 ? 0.058 -26.386 9.532 1.00 54.97 89 GLU A CA 1
ATOM 696 C C . GLU A 1 89 ? -1.013 -27.148 8.710 1.00 54.97 89 GLU A C 1
ATOM 698 O O . GLU A 1 89 ? -0.728 -28.188 8.127 1.00 54.97 89 GLU A O 1
ATOM 703 N N . ALA A 1 90 ? -2.255 -26.661 8.647 1.00 47.78 90 ALA A N 1
ATOM 704 C CA . ALA A 1 90 ? -3.406 -27.435 8.173 1.00 47.78 90 ALA A CA 1
ATOM 705 C C . ALA A 1 90 ? -3.831 -27.189 6.712 1.00 47.78 90 ALA A C 1
ATOM 707 O O . ALA A 1 90 ? -4.808 -27.790 6.273 1.00 47.78 90 ALA A O 1
ATOM 708 N N . GLU A 1 91 ? -3.136 -26.349 5.938 1.00 46.94 91 GLU A N 1
ATOM 709 C CA . GLU A 1 91 ? -3.484 -26.143 4.524 1.00 46.94 91 GLU A CA 1
ATOM 710 C C . GLU A 1 91 ? -2.444 -26.750 3.576 1.00 46.94 91 GLU A C 1
ATOM 712 O O . GLU A 1 91 ? -1.261 -26.392 3.651 1.00 46.94 91 GLU A O 1
ATOM 717 N N . PRO A 1 92 ? -2.859 -27.652 2.663 1.00 49.34 92 PRO A N 1
ATOM 718 C CA . PRO A 1 92 ? -1.952 -28.240 1.699 1.00 49.34 92 PRO A CA 1
ATOM 719 C C . PRO A 1 92 ? -1.377 -27.155 0.773 1.00 49.34 92 PRO A C 1
ATOM 721 O O . PRO A 1 92 ? -2.056 -26.179 0.435 1.00 49.34 92 PRO A O 1
ATOM 724 N N . PRO A 1 93 ? -0.109 -27.301 0.355 1.00 51.50 93 PRO A N 1
ATOM 725 C CA . PRO A 1 93 ? 0.548 -26.335 -0.512 1.00 51.50 93 PRO A CA 1
ATOM 726 C C . PRO A 1 93 ? -0.221 -26.186 -1.829 1.00 51.50 93 PRO A C 1
ATOM 728 O O . PRO A 1 93 ? -0.529 -27.175 -2.492 1.00 51.50 93 PRO A O 1
ATOM 731 N N . HIS A 1 94 ? -0.504 -24.941 -2.223 1.00 47.81 94 HIS A N 1
ATOM 732 C CA . HIS A 1 94 ? -1.036 -24.638 -3.551 1.00 47.81 94 HIS A CA 1
ATOM 733 C C . HIS A 1 94 ? -0.114 -25.227 -4.640 1.00 47.81 94 HIS A C 1
ATOM 735 O O . HIS A 1 94 ? 1.103 -24.996 -4.594 1.00 47.81 94 HIS A O 1
ATOM 741 N N . PRO A 1 95 ? -0.663 -25.950 -5.633 1.00 41.25 95 PRO A N 1
ATOM 742 C CA . PRO A 1 95 ? 0.108 -26.504 -6.736 1.00 41.25 95 PRO A CA 1
ATOM 743 C C . PRO A 1 95 ? 0.453 -25.367 -7.707 1.00 41.25 95 PRO A C 1
ATOM 745 O O . PRO A 1 95 ? -0.337 -25.017 -8.575 1.00 41.25 95 PRO A O 1
ATOM 748 N N . GLY A 1 96 ? 1.610 -24.728 -7.524 1.00 45.19 96 GLY A N 1
ATOM 749 C CA . GLY A 1 96 ? 2.073 -23.678 -8.445 1.00 45.19 96 GLY A CA 1
ATOM 750 C C . GLY A 1 96 ? 3.204 -22.775 -7.947 1.00 45.19 96 GLY A C 1
ATOM 751 O O . GLY A 1 96 ? 3.734 -21.987 -8.721 1.00 45.19 96 GLY A O 1
ATOM 752 N N . GLY A 1 97 ? 3.608 -22.867 -6.676 1.00 46.41 97 GLY A N 1
ATOM 753 C CA . GLY A 1 97 ? 4.715 -22.066 -6.142 1.00 46.41 97 GLY A CA 1
ATOM 754 C C . GLY A 1 97 ? 6.079 -22.701 -6.408 1.00 46.41 97 GLY A C 1
ATOM 755 O O . GLY A 1 97 ? 6.579 -23.446 -5.564 1.00 46.41 97 GLY A O 1
ATOM 756 N N . GLU A 1 98 ? 6.682 -22.413 -7.563 1.00 38.00 98 GLU A N 1
ATOM 757 C CA . GLU A 1 98 ? 8.028 -22.878 -7.912 1.00 38.00 98 GLU A CA 1
ATOM 758 C C . GLU A 1 98 ? 9.084 -22.475 -6.865 1.00 38.00 98 GLU A C 1
ATOM 760 O O . GLU A 1 98 ? 9.195 -21.333 -6.413 1.00 38.00 98 GLU A O 1
ATOM 765 N N . ALA A 1 99 ? 9.880 -23.466 -6.469 1.00 42.53 99 ALA A N 1
ATOM 766 C CA . ALA A 1 99 ? 10.857 -23.416 -5.394 1.00 42.53 99 ALA A CA 1
ATOM 767 C C . ALA A 1 99 ? 12.197 -22.801 -5.841 1.00 42.53 99 ALA A C 1
ATOM 769 O O . ALA A 1 99 ? 13.154 -23.532 -6.090 1.00 42.53 99 ALA A O 1
ATOM 770 N N . LYS A 1 100 ? 12.302 -21.466 -5.916 1.00 42.47 100 LYS A N 1
ATOM 771 C CA . LYS A 1 100 ? 13.590 -20.796 -6.223 1.00 42.47 100 LYS A CA 1
ATOM 772 C C . LYS A 1 100 ? 14.186 -19.877 -5.146 1.00 42.47 100 LYS A C 1
ATOM 774 O O . LYS A 1 100 ? 15.238 -19.296 -5.378 1.00 42.47 100 LYS A O 1
ATOM 779 N N . THR A 1 101 ? 13.646 -19.829 -3.927 1.00 43.41 101 THR A N 1
ATOM 780 C CA . THR A 1 101 ? 14.244 -19.056 -2.808 1.00 43.41 101 THR A CA 1
ATOM 781 C C . THR A 1 101 ? 14.162 -19.818 -1.475 1.00 43.41 101 THR A C 1
ATOM 783 O O . THR A 1 101 ? 13.356 -19.535 -0.591 1.00 43.41 101 THR A O 1
ATOM 786 N N . ALA A 1 102 ? 15.014 -20.837 -1.321 1.00 41.25 102 ALA A N 1
ATOM 787 C CA . ALA A 1 102 ? 14.902 -21.890 -0.299 1.00 41.25 102 ALA A CA 1
ATOM 788 C C . ALA A 1 102 ? 15.278 -21.514 1.158 1.00 41.25 102 ALA A C 1
ATOM 790 O O . ALA A 1 102 ? 15.228 -22.384 2.037 1.00 41.25 102 ALA A O 1
ATOM 791 N N . ILE A 1 103 ? 15.622 -20.250 1.443 1.00 44.62 103 ILE A N 1
ATOM 792 C CA . ILE A 1 103 ? 15.968 -19.789 2.805 1.00 44.62 103 ILE A CA 1
ATOM 793 C C . ILE A 1 103 ? 14.941 -18.766 3.325 1.00 44.62 103 ILE A C 1
ATOM 795 O O . ILE A 1 103 ? 14.402 -18.967 4.409 1.00 44.62 103 ILE A O 1
ATOM 799 N N . ALA A 1 104 ? 14.549 -17.764 2.526 1.00 47.09 104 ALA A N 1
ATOM 800 C CA . ALA A 1 104 ? 13.471 -16.829 2.885 1.00 47.09 104 ALA A CA 1
ATOM 801 C C . ALA A 1 104 ? 12.073 -17.488 2.865 1.00 47.09 104 ALA A C 1
ATOM 803 O O . ALA A 1 104 ? 11.246 -17.231 3.739 1.00 47.09 104 ALA A O 1
ATOM 804 N N . GLY A 1 105 ? 11.828 -18.416 1.929 1.00 47.62 105 GLY A N 1
ATOM 805 C CA . GLY A 1 105 ? 10.521 -19.062 1.746 1.00 47.62 105 GLY A CA 1
ATOM 806 C C . GLY A 1 105 ? 10.100 -20.033 2.858 1.00 47.62 105 GLY A C 1
ATOM 807 O O . GLY A 1 105 ? 8.940 -20.430 2.915 1.00 47.62 105 GLY A O 1
ATOM 808 N N . ARG A 1 106 ? 11.004 -20.434 3.763 1.00 48.28 106 ARG A N 1
ATOM 809 C CA . ARG A 1 106 ? 10.660 -21.322 4.892 1.00 48.28 106 ARG A CA 1
ATOM 810 C C . ARG A 1 106 ? 10.028 -20.563 6.058 1.00 48.28 106 ARG A C 1
ATOM 812 O O . ARG A 1 106 ? 9.111 -21.078 6.691 1.00 48.28 106 ARG A O 1
ATOM 819 N N . THR A 1 107 ? 10.500 -19.348 6.316 1.00 52.72 107 THR A N 1
ATOM 820 C CA . THR A 1 107 ? 9.977 -18.450 7.354 1.00 52.72 107 THR A CA 1
ATOM 821 C C . THR A 1 107 ? 8.622 -17.902 6.926 1.00 52.72 107 THR A C 1
ATOM 823 O O . THR A 1 107 ? 7.640 -18.009 7.649 1.00 52.72 107 THR A O 1
ATOM 826 N N . ALA A 1 108 ? 8.548 -17.423 5.691 1.00 56.66 108 ALA A N 1
ATOM 827 C CA . ALA A 1 108 ? 7.364 -16.842 5.082 1.00 56.66 108 ALA A CA 1
ATOM 828 C C . ALA A 1 108 ? 6.122 -17.763 5.074 1.00 56.66 108 ALA A C 1
ATOM 830 O O . ALA A 1 108 ? 5.007 -17.319 5.340 1.00 56.66 108 ALA A O 1
ATOM 831 N N . ARG A 1 109 ? 6.313 -19.074 4.864 1.00 61.62 109 ARG A N 1
ATOM 832 C CA . ARG A 1 109 ? 5.222 -20.069 4.874 1.00 61.62 109 ARG A CA 1
ATOM 833 C C . ARG A 1 109 ? 4.618 -20.322 6.258 1.00 61.62 109 ARG A C 1
ATOM 835 O O . ARG A 1 109 ? 3.502 -20.829 6.343 1.00 61.62 109 ARG A O 1
ATOM 842 N N . ARG A 1 110 ? 5.348 -19.991 7.327 1.00 72.88 110 ARG A N 1
ATOM 843 C CA . ARG A 1 110 ? 4.977 -20.296 8.718 1.00 72.88 110 ARG A CA 1
ATOM 844 C C . ARG A 1 110 ? 4.262 -19.158 9.427 1.00 72.88 110 ARG A C 1
ATOM 846 O O . ARG A 1 110 ? 3.753 -19.380 10.521 1.00 72.88 110 ARG A O 1
ATOM 853 N N . TYR A 1 111 ? 4.214 -17.967 8.837 1.00 84.56 111 TYR A N 1
ATOM 854 C CA . TYR A 1 111 ? 3.617 -16.800 9.474 1.00 84.56 111 TYR A CA 1
ATOM 855 C C . TYR A 1 111 ? 2.517 -16.185 8.621 1.00 84.56 111 TYR A C 1
ATOM 857 O O . TYR A 1 111 ? 2.553 -16.175 7.389 1.00 84.56 111 TYR A O 1
ATOM 865 N N . LYS A 1 112 ? 1.541 -15.629 9.322 1.00 90.62 112 LYS A N 1
ATOM 866 C CA . LYS A 1 112 ? 0.508 -14.765 8.782 1.00 90.62 112 LYS A CA 1
ATOM 867 C C . LYS A 1 112 ? 0.574 -13.411 9.472 1.00 90.62 112 LYS A C 1
ATOM 869 O O . LYS A 1 112 ? 0.947 -13.311 10.640 1.00 90.62 112 LYS A O 1
ATOM 874 N N . VAL A 1 113 ? 0.222 -12.373 8.739 1.00 91.56 113 VAL A N 1
ATOM 875 C CA . VAL A 1 113 ? 0.100 -11.009 9.229 1.00 91.56 113 VAL A CA 1
ATOM 876 C C . VAL A 1 113 ? -1.345 -10.784 9.642 1.00 91.56 113 VAL A C 1
ATOM 878 O O . VAL A 1 113 ? -2.270 -11.015 8.864 1.00 91.56 113 VAL A O 1
ATOM 881 N N . VAL A 1 114 ? -1.531 -10.339 10.875 1.00 93.81 114 VAL A N 1
ATOM 882 C CA . VAL A 1 114 ? -2.821 -9.932 11.435 1.00 93.81 114 VAL A CA 1
ATOM 883 C C . VAL A 1 114 ? -2.731 -8.483 11.905 1.00 93.81 114 VAL A C 1
ATOM 885 O O . VAL A 1 114 ? -1.633 -7.939 12.055 1.00 93.81 114 VAL A O 1
ATOM 888 N N . ALA A 1 115 ? -3.878 -7.851 12.151 1.00 93.44 115 ALA A N 1
ATOM 889 C CA . ALA A 1 115 ? -3.903 -6.571 12.853 1.00 93.44 115 ALA A CA 1
ATOM 890 C C . ALA A 1 115 ? -3.225 -6.715 14.226 1.00 93.44 115 ALA A C 1
ATOM 892 O O . ALA A 1 115 ? -3.357 -7.749 14.880 1.00 93.44 115 ALA A O 1
ATOM 893 N N . GLY A 1 116 ? -2.495 -5.687 14.664 1.00 89.94 116 GLY A N 1
ATOM 894 C CA . GLY A 1 116 ? -1.719 -5.751 15.908 1.00 89.94 116 GLY A CA 1
ATOM 895 C C . GLY A 1 116 ? -2.575 -5.903 17.165 1.00 89.94 116 GLY A C 1
ATOM 896 O O . GLY A 1 116 ? -2.103 -6.371 18.195 1.00 89.94 116 GLY A O 1
ATOM 897 N N . SER A 1 117 ? -3.859 -5.563 17.069 1.00 90.25 117 SER A N 1
ATOM 898 C CA . SER A 1 117 ? -4.860 -5.843 18.090 1.00 90.25 117 SER A CA 1
ATOM 899 C C . SER A 1 117 ? -6.243 -6.037 17.451 1.00 90.25 117 SER A C 1
ATOM 901 O O . SER A 1 117 ? -6.489 -5.538 16.344 1.00 90.25 117 SER A O 1
ATOM 903 N N . PRO A 1 118 ? -7.188 -6.705 18.141 1.00 88.69 118 PRO A N 1
ATOM 904 C CA . PRO A 1 118 ? -8.581 -6.781 17.696 1.00 88.69 118 PRO A CA 1
ATOM 905 C C . PRO A 1 118 ? -9.219 -5.397 17.511 1.00 88.69 118 PRO A C 1
ATOM 907 O O . PRO A 1 118 ? -10.035 -5.212 16.609 1.00 88.69 118 PRO A O 1
ATOM 910 N N . LEU A 1 119 ? -8.786 -4.417 18.315 1.00 90.38 119 LEU A N 1
ATOM 911 C CA . LEU A 1 119 ? -9.184 -3.015 18.206 1.00 90.38 119 LEU A CA 1
ATOM 912 C C . LEU A 1 119 ? -8.818 -2.443 16.831 1.00 90.38 119 LEU A C 1
ATOM 914 O O . LEU A 1 119 ? -9.679 -1.908 16.137 1.00 90.38 119 LEU A O 1
ATOM 918 N N . PHE A 1 120 ? -7.567 -2.624 16.395 1.00 92.06 120 PHE A N 1
ATOM 919 C CA . PHE A 1 120 ? -7.140 -2.197 15.062 1.00 92.06 120 PHE A CA 1
ATOM 920 C C . PHE A 1 120 ? -7.882 -2.943 13.952 1.00 92.06 120 PHE A C 1
ATOM 922 O O . PHE A 1 120 ? -8.248 -2.332 12.954 1.00 92.06 120 PHE A O 1
ATOM 929 N N . GLY A 1 121 ? -8.187 -4.229 14.140 1.00 91.12 121 GLY A N 1
ATOM 930 C CA . GLY A 1 121 ? -9.001 -4.990 13.188 1.00 91.12 121 GLY A CA 1
ATOM 931 C C . GLY A 1 121 ? -10.423 -4.436 13.001 1.00 91.12 121 GLY A C 1
ATOM 932 O O . GLY A 1 121 ? -10.968 -4.492 11.898 1.00 91.12 121 GLY A O 1
ATOM 933 N N . GLU A 1 122 ? -11.044 -3.891 14.050 1.00 92.38 122 GLU A N 1
ATOM 934 C CA . GLU A 1 122 ? -12.326 -3.175 13.953 1.00 92.38 122 GLU A CA 1
ATOM 935 C C . GLU A 1 122 ? -12.158 -1.802 13.290 1.00 92.38 122 GLU A C 1
ATOM 937 O O . GLU A 1 122 ? -12.889 -1.482 12.353 1.00 92.38 122 GLU A O 1
ATOM 942 N N . VAL A 1 123 ? -11.153 -1.026 13.704 1.00 93.31 123 VAL A N 1
ATOM 943 C CA . VAL A 1 123 ? -10.847 0.289 13.118 1.00 93.31 123 VAL A CA 1
ATOM 944 C C . VAL A 1 123 ? -10.596 0.185 11.613 1.00 93.31 123 VAL A C 1
ATOM 946 O O . VAL A 1 123 ? -11.164 0.952 10.841 1.00 93.31 123 VAL A O 1
ATOM 949 N N . PHE A 1 124 ? -9.807 -0.792 11.163 1.00 94.31 124 PHE A N 1
ATOM 950 C CA . PHE A 1 124 ? -9.532 -1.000 9.741 1.00 94.31 124 PHE A CA 1
ATOM 951 C C . PHE A 1 124 ? -10.815 -1.274 8.951 1.00 94.31 124 PHE A C 1
ATOM 953 O O . PHE A 1 124 ? -11.018 -0.689 7.889 1.00 94.31 124 PHE A O 1
ATOM 960 N N . ARG A 1 125 ? -11.730 -2.089 9.492 1.00 93.25 125 ARG A N 1
ATOM 961 C CA . ARG A 1 125 ? -13.035 -2.341 8.863 1.00 93.25 125 ARG A CA 1
ATOM 962 C C . ARG A 1 125 ? -13.896 -1.080 8.799 1.00 93.25 125 ARG A C 1
ATOM 964 O O . ARG A 1 125 ? -14.517 -0.841 7.766 1.00 93.25 125 ARG A O 1
ATOM 971 N N . ARG A 1 126 ? -13.919 -0.259 9.853 1.00 93.00 126 ARG A N 1
ATOM 972 C CA . ARG A 1 126 ? -14.653 1.021 9.862 1.00 93.00 126 ARG A CA 1
ATOM 973 C C . ARG A 1 126 ? -14.107 2.007 8.836 1.00 93.00 126 ARG A C 1
ATOM 975 O O . ARG A 1 126 ? -14.884 2.590 8.085 1.00 93.00 126 ARG A O 1
ATOM 982 N N . LEU A 1 127 ? -12.784 2.133 8.747 1.00 92.56 127 LEU A N 1
ATOM 983 C CA . LEU A 1 127 ? -12.130 3.024 7.788 1.00 92.56 127 LEU A CA 1
ATOM 984 C C . LEU A 1 127 ? -12.409 2.623 6.340 1.00 92.56 127 LEU A C 1
ATOM 986 O O . LEU A 1 127 ? -12.699 3.485 5.518 1.00 92.56 127 LEU A O 1
ATOM 990 N N . VAL A 1 128 ? -12.374 1.324 6.033 1.00 93.25 128 VAL A N 1
ATOM 991 C CA . VAL A 1 128 ? -12.662 0.819 4.679 1.00 93.25 128 VAL A CA 1
ATOM 992 C C . VAL A 1 128 ? -14.136 0.984 4.302 1.00 93.25 128 VAL A C 1
ATOM 994 O O . VAL A 1 128 ? -14.438 1.207 3.135 1.00 93.25 128 VAL A O 1
ATOM 997 N N . ARG A 1 129 ? -15.058 0.921 5.270 1.00 93.06 129 ARG A N 1
ATOM 998 C CA . ARG A 1 129 ? -16.493 1.162 5.036 1.00 93.06 129 ARG A CA 1
ATOM 999 C C . ARG A 1 129 ? -16.831 2.631 4.781 1.00 93.06 129 ARG A C 1
ATOM 1001 O O . ARG A 1 129 ? -17.889 2.915 4.232 1.00 93.06 129 ARG A O 1
ATOM 1008 N N . HIS A 1 130 ? -15.974 3.564 5.186 1.00 93.25 130 HIS A N 1
ATOM 1009 C CA . HIS A 1 130 ? -16.223 4.985 4.987 1.00 93.25 130 HIS A CA 1
ATOM 1010 C C . HIS A 1 130 ? -15.864 5.403 3.551 1.00 93.25 130 HIS A C 1
ATOM 1012 O O . HIS A 1 130 ? -14.745 5.848 3.287 1.00 93.25 130 HIS A O 1
ATOM 1018 N N . GLU A 1 131 ? -16.834 5.319 2.636 1.00 87.81 131 GLU A N 1
ATOM 1019 C CA . GLU A 1 131 ? -16.646 5.496 1.184 1.00 87.81 131 GLU A CA 1
ATOM 1020 C C . GLU A 1 131 ? -15.833 6.740 0.797 1.00 87.81 131 GLU A C 1
ATOM 1022 O O . GLU A 1 131 ? -14.886 6.636 0.022 1.00 87.81 131 GLU A O 1
ATOM 1027 N N . GLY A 1 132 ? -16.127 7.909 1.381 1.00 90.62 132 GLY A N 1
ATOM 1028 C CA . GLY A 1 132 ? -15.417 9.148 1.038 1.00 90.62 132 GLY A CA 1
ATOM 1029 C C . GLY A 1 132 ? -13.923 9.131 1.390 1.00 90.62 132 GLY A C 1
ATOM 1030 O O . GLY A 1 132 ? -13.089 9.544 0.589 1.00 90.62 132 GLY A O 1
ATOM 1031 N N . LEU A 1 133 ? -13.567 8.610 2.568 1.00 89.19 133 LEU A N 1
ATOM 1032 C CA . LEU A 1 133 ? -12.173 8.493 3.011 1.00 89.19 133 LEU A CA 1
ATOM 1033 C C . LEU A 1 133 ? -11.456 7.392 2.232 1.00 89.19 133 LEU A C 1
ATOM 1035 O O . LEU A 1 133 ? -10.333 7.597 1.775 1.00 89.19 133 LEU A O 1
ATOM 1039 N N . ALA A 1 134 ? -12.126 6.255 2.039 1.00 91.44 134 ALA A N 1
ATOM 1040 C CA . ALA A 1 134 ? -11.594 5.149 1.262 1.00 91.44 134 ALA A CA 1
ATOM 1041 C C . ALA A 1 134 ? -11.250 5.588 -0.168 1.00 91.44 134 ALA A C 1
ATOM 1043 O O . ALA A 1 134 ? -10.139 5.340 -0.627 1.00 91.44 134 ALA A O 1
ATOM 1044 N N . ALA A 1 135 ? -12.138 6.338 -0.829 1.00 91.56 135 ALA A N 1
ATOM 1045 C CA . ALA A 1 135 ? -11.911 6.857 -2.174 1.00 91.56 135 ALA A CA 1
ATOM 1046 C C . ALA A 1 135 ? -10.716 7.825 -2.257 1.00 91.56 135 ALA A C 1
ATOM 1048 O O . ALA A 1 135 ? -9.962 7.790 -3.233 1.00 91.56 135 ALA A O 1
ATOM 1049 N N . VAL A 1 136 ? -10.514 8.677 -1.243 1.00 93.44 136 VAL A N 1
ATOM 1050 C CA . VAL A 1 136 ? -9.367 9.602 -1.185 1.00 93.44 136 VAL A CA 1
ATOM 1051 C C . VAL A 1 136 ? -8.052 8.831 -1.076 1.00 93.44 136 VAL A C 1
ATOM 1053 O O . VAL A 1 136 ? -7.126 9.091 -1.848 1.00 93.44 136 VAL A O 1
ATOM 1056 N N . PHE A 1 137 ? -7.970 7.856 -0.171 1.00 93.56 137 PHE A N 1
ATOM 1057 C CA . PHE A 1 137 ? -6.754 7.060 -0.009 1.00 93.56 137 PHE A CA 1
ATOM 1058 C C . PHE A 1 137 ? -6.526 6.092 -1.180 1.00 93.56 137 PHE A C 1
ATOM 1060 O O . PHE A 1 137 ? -5.386 5.900 -1.601 1.00 93.56 137 PHE A O 1
ATOM 1067 N N . ASP A 1 138 ? -7.587 5.551 -1.782 1.00 92.88 138 ASP A N 1
ATOM 1068 C CA . ASP A 1 138 ? -7.503 4.766 -3.019 1.00 92.88 138 ASP A CA 1
ATOM 1069 C C . ASP A 1 138 ? -6.972 5.613 -4.186 1.00 92.88 138 ASP A C 1
ATOM 1071 O O . ASP A 1 138 ? -6.168 5.142 -4.994 1.00 92.88 138 ASP A O 1
ATOM 1075 N N . LEU A 1 139 ? -7.380 6.884 -4.277 1.00 92.50 139 LEU A N 1
ATOM 1076 C CA . LEU A 1 139 ? -6.826 7.816 -5.255 1.00 92.50 139 LEU A CA 1
ATOM 1077 C C . LEU A 1 139 ? -5.339 8.082 -4.998 1.00 92.50 139 LEU A C 1
ATOM 1079 O O . LEU A 1 139 ? -4.573 8.163 -5.957 1.00 92.50 139 LEU A O 1
ATOM 1083 N N . GLU A 1 140 ? -4.922 8.214 -3.740 1.00 92.38 140 GLU A N 1
ATOM 1084 C CA . GLU A 1 140 ? -3.512 8.398 -3.391 1.00 92.38 140 GLU A CA 1
ATOM 1085 C C . GLU A 1 140 ? -2.663 7.177 -3.771 1.00 92.38 140 GLU A C 1
ATOM 1087 O O . GLU A 1 140 ? -1.617 7.333 -4.402 1.00 92.38 140 GLU A O 1
ATOM 1092 N N . VAL A 1 141 ? -3.152 5.968 -3.479 1.00 93.25 141 VAL A N 1
ATOM 1093 C CA . VAL A 1 141 ? -2.529 4.709 -3.912 1.00 93.25 141 VAL A CA 1
ATOM 1094 C C . VAL A 1 141 ? -2.402 4.653 -5.433 1.00 93.25 141 VAL A C 1
ATOM 1096 O O . VAL A 1 141 ? -1.315 4.401 -5.948 1.00 93.25 141 VAL A O 1
ATOM 1099 N N . ALA A 1 142 ? -3.478 4.963 -6.161 1.00 90.94 142 ALA A N 1
ATOM 1100 C CA . ALA A 1 142 ? -3.458 4.956 -7.621 1.00 90.94 142 ALA A CA 1
ATOM 1101 C C . ALA A 1 142 ? -2.454 5.967 -8.199 1.00 90.94 142 ALA A C 1
ATOM 1103 O O . ALA A 1 142 ? -1.781 5.669 -9.181 1.00 90.94 142 ALA A O 1
ATOM 1104 N N . LYS A 1 143 ? -2.322 7.155 -7.594 1.00 92.25 143 LYS A N 1
ATOM 1105 C CA . LYS A 1 143 ? -1.319 8.152 -8.002 1.00 92.25 143 LYS A CA 1
ATOM 1106 C C . LYS A 1 143 ? 0.108 7.647 -7.793 1.00 92.25 143 LYS A C 1
ATOM 1108 O O . LYS A 1 143 ? 0.957 7.886 -8.647 1.00 92.25 143 LYS A O 1
ATOM 1113 N N . GLU A 1 144 ? 0.376 6.970 -6.677 1.00 92.25 144 GLU A N 1
ATOM 1114 C CA . GLU A 1 144 ? 1.685 6.361 -6.413 1.00 92.25 144 GLU A CA 1
ATOM 1115 C C . GLU A 1 144 ? 2.000 5.262 -7.438 1.00 92.25 144 GLU A C 1
ATOM 1117 O O . GLU A 1 144 ? 3.099 5.251 -7.994 1.00 92.25 144 GLU A O 1
ATOM 1122 N N . ASP A 1 145 ? 1.030 4.390 -7.734 1.00 88.69 145 ASP A N 1
ATOM 1123 C CA . ASP A 1 145 ? 1.185 3.330 -8.733 1.00 88.69 145 ASP A CA 1
ATOM 1124 C C . ASP A 1 145 ? 1.450 3.912 -10.128 1.00 88.69 145 ASP A C 1
ATOM 1126 O O . ASP A 1 145 ? 2.432 3.538 -10.763 1.00 88.69 145 ASP A O 1
ATOM 1130 N N . ILE A 1 146 ? 0.664 4.903 -10.568 1.00 90.81 146 ILE A N 1
ATOM 1131 C CA . ILE A 1 146 ? 0.877 5.588 -11.855 1.00 90.81 146 ILE A CA 1
ATOM 1132 C C . ILE A 1 146 ? 2.270 6.211 -11.914 1.00 90.81 146 ILE A C 1
ATOM 1134 O O . ILE A 1 146 ? 2.999 5.987 -12.874 1.00 90.81 146 ILE A O 1
ATOM 1138 N N . LYS A 1 147 ? 2.674 6.959 -10.879 1.00 93.00 147 LYS A N 1
ATOM 1139 C CA . LYS A 1 147 ? 3.995 7.601 -10.838 1.00 93.00 147 LYS A CA 1
ATOM 1140 C C . LYS A 1 147 ? 5.120 6.577 -10.994 1.00 93.00 147 LYS A C 1
ATOM 1142 O O . LYS A 1 147 ? 6.115 6.840 -11.663 1.00 93.00 147 LYS A O 1
ATOM 1147 N N . ARG A 1 148 ? 4.975 5.412 -10.368 1.00 88.50 148 ARG A N 1
ATOM 1148 C CA . ARG A 1 148 ? 5.964 4.338 -10.447 1.00 88.50 148 ARG A CA 1
ATOM 1149 C C . ARG A 1 148 ? 6.007 3.689 -11.829 1.00 88.50 148 ARG A C 1
ATOM 1151 O O . ARG A 1 148 ? 7.102 3.428 -12.326 1.00 88.50 148 ARG A O 1
ATOM 1158 N N . GLU A 1 149 ? 4.853 3.426 -12.433 1.00 89.94 149 GLU A N 1
ATOM 1159 C CA . GLU A 1 149 ? 4.795 2.884 -13.793 1.00 89.94 149 GLU A CA 1
ATOM 1160 C C . GLU A 1 149 ? 5.374 3.887 -14.801 1.00 89.94 149 GLU A C 1
ATOM 1162 O O . GLU A 1 149 ? 6.196 3.488 -15.620 1.00 89.94 149 GLU A O 1
ATOM 1167 N N . CYS A 1 150 ? 5.082 5.188 -14.668 1.00 92.00 150 CYS A N 1
ATOM 1168 C CA . CYS A 1 150 ? 5.722 6.246 -15.462 1.00 92.00 150 CYS A CA 1
ATOM 1169 C C . CYS A 1 150 ? 7.250 6.197 -15.346 1.00 92.00 150 CYS A C 1
ATOM 1171 O O . CYS A 1 150 ? 7.920 6.065 -16.359 1.00 92.00 150 CYS A O 1
ATOM 1173 N N . ASN A 1 151 ? 7.806 6.160 -14.129 1.00 92.88 151 ASN A N 1
ATOM 1174 C CA . ASN A 1 151 ? 9.261 6.047 -13.947 1.00 92.88 151 ASN A CA 1
ATOM 1175 C C . ASN A 1 151 ? 9.855 4.789 -14.613 1.00 92.88 151 ASN A C 1
ATOM 1177 O O . ASN A 1 151 ? 11.015 4.780 -15.022 1.00 92.88 151 ASN A O 1
ATOM 1181 N N . THR A 1 152 ? 9.086 3.699 -14.668 1.00 90.69 152 THR A N 1
ATOM 1182 C CA . THR A 1 152 ? 9.521 2.448 -15.300 1.00 90.69 152 THR A CA 1
ATOM 1183 C C . THR A 1 152 ? 9.513 2.584 -16.823 1.00 90.69 152 THR A C 1
ATOM 1185 O O . THR A 1 152 ? 10.470 2.166 -17.473 1.00 90.69 152 THR A O 1
ATOM 1188 N N . VAL A 1 153 ? 8.473 3.214 -17.377 1.00 93.00 153 VAL A N 1
ATOM 1189 C CA . VAL A 1 153 ? 8.373 3.559 -18.800 1.00 93.00 153 VAL A CA 1
ATOM 1190 C C . VAL A 1 153 ? 9.507 4.493 -19.209 1.00 93.00 153 VAL A C 1
ATOM 1192 O O . VAL A 1 153 ? 10.224 4.160 -20.146 1.00 93.00 153 VAL A O 1
ATOM 1195 N N . ASP A 1 154 ? 9.758 5.564 -18.456 1.00 93.62 154 ASP A N 1
ATOM 1196 C CA . ASP A 1 154 ? 10.859 6.503 -18.710 1.00 93.62 154 ASP A CA 1
ATOM 1197 C C . ASP A 1 154 ? 12.217 5.776 -18.739 1.00 93.62 154 ASP A C 1
ATOM 1199 O O . ASP A 1 154 ? 13.088 6.056 -19.565 1.00 93.62 154 ASP A O 1
ATOM 1203 N N . GLY A 1 155 ? 12.399 4.786 -17.856 1.00 93.69 155 GLY A N 1
ATOM 1204 C CA . GLY A 1 155 ? 13.582 3.928 -17.846 1.00 93.69 155 GLY A CA 1
ATOM 1205 C C . GLY A 1 155 ? 13.732 3.097 -19.125 1.00 93.69 155 GLY A C 1
ATOM 1206 O O . GLY A 1 155 ? 14.836 3.007 -19.669 1.00 93.69 155 GLY A O 1
ATOM 1207 N N . TYR A 1 156 ? 12.637 2.516 -19.623 1.00 92.25 156 TYR A N 1
ATOM 1208 C CA . TYR A 1 156 ? 12.631 1.772 -20.885 1.00 92.25 156 TYR A CA 1
ATOM 1209 C C . TYR A 1 156 ? 12.845 2.678 -22.095 1.00 92.25 156 TYR A C 1
ATOM 1211 O O . TYR A 1 156 ? 13.607 2.315 -22.988 1.00 92.25 156 TYR A O 1
ATOM 1219 N N . GLU A 1 157 ? 12.243 3.865 -22.115 1.00 92.25 157 GLU A N 1
ATOM 1220 C CA . GLU A 1 157 ? 12.468 4.862 -23.162 1.00 92.25 157 GLU A CA 1
ATOM 1221 C C . GLU A 1 157 ? 13.942 5.280 -23.210 1.00 92.25 157 GLU A C 1
ATOM 1223 O O . GLU A 1 157 ? 14.556 5.273 -24.277 1.00 92.25 157 GLU A O 1
ATOM 1228 N N . ALA A 1 158 ? 14.565 5.523 -22.055 1.00 92.38 158 ALA A N 1
ATOM 1229 C CA . ALA A 1 158 ? 15.988 5.837 -21.973 1.00 92.38 158 ALA A CA 1
ATOM 1230 C C . ALA A 1 158 ? 16.905 4.668 -22.393 1.00 92.38 158 ALA A C 1
ATOM 1232 O O . ALA A 1 158 ? 18.026 4.897 -22.855 1.00 92.38 158 ALA A O 1
ATOM 1233 N N . GLU A 1 159 ? 16.493 3.410 -22.198 1.00 92.44 159 GLU A N 1
ATOM 1234 C CA . GLU A 1 159 ? 17.205 2.243 -22.746 1.00 92.44 159 GLU A CA 1
ATOM 1235 C C . GLU A 1 159 ? 17.059 2.208 -24.274 1.00 92.44 159 GLU A C 1
ATOM 1237 O O . GLU A 1 159 ? 18.060 2.078 -24.973 1.00 92.44 159 GLU A O 1
ATOM 1242 N N . LEU A 1 160 ? 15.847 2.405 -24.801 1.00 87.69 160 LEU A N 1
ATOM 1243 C CA . LEU A 1 160 ? 15.568 2.390 -26.239 1.00 87.69 160 LEU A CA 1
ATOM 1244 C C . LEU A 1 160 ? 16.324 3.480 -27.005 1.00 87.69 160 LEU A C 1
ATOM 1246 O O . LEU A 1 160 ? 16.890 3.176 -28.053 1.00 87.69 160 LEU A O 1
ATOM 1250 N N . VAL A 1 161 ? 16.390 4.705 -26.476 1.00 90.75 161 VAL A N 1
ATOM 1251 C CA . VAL A 1 161 ? 17.174 5.796 -27.080 1.00 90.75 161 VAL A CA 1
ATOM 1252 C C . VAL A 1 161 ? 18.650 5.407 -27.174 1.00 90.75 161 VAL A C 1
ATOM 1254 O O . VAL A 1 161 ? 19.243 5.512 -28.242 1.00 90.75 161 VAL A O 1
ATOM 1257 N N . ARG A 1 162 ? 19.227 4.847 -26.103 1.00 87.69 162 ARG A N 1
ATOM 1258 C CA . ARG A 1 162 ? 20.621 4.371 -26.110 1.00 87.69 162 ARG A CA 1
ATOM 1259 C C . ARG A 1 162 ? 20.853 3.236 -27.105 1.00 87.69 162 ARG A C 1
ATOM 1261 O O . ARG A 1 162 ? 21.898 3.187 -27.746 1.00 87.69 162 ARG A O 1
ATOM 1268 N N . LEU A 1 163 ? 19.901 2.311 -27.241 1.00 82.12 163 LEU A N 1
ATOM 1269 C CA . LEU A 1 163 ? 20.002 1.247 -28.243 1.00 82.12 163 LEU A CA 1
ATOM 1270 C C . LEU A 1 163 ? 19.950 1.809 -29.665 1.00 82.12 163 LEU A C 1
ATOM 1272 O O . LEU A 1 163 ? 20.698 1.338 -30.518 1.00 82.12 163 LEU A O 1
ATOM 1276 N N . GLN A 1 164 ? 19.102 2.809 -29.910 1.00 79.00 164 GLN A N 1
ATOM 1277 C CA . GLN A 1 164 ? 19.031 3.491 -31.197 1.00 79.00 164 GLN A CA 1
ATOM 1278 C C . GLN A 1 164 ? 20.335 4.234 -31.512 1.00 79.00 164 GLN A C 1
ATOM 1280 O O . GLN A 1 164 ? 20.864 4.059 -32.600 1.00 79.00 164 GLN A O 1
ATOM 1285 N N . GLU A 1 165 ? 20.916 4.961 -30.555 1.00 78.38 165 GLU A N 1
ATOM 1286 C CA . GLU A 1 165 ? 22.221 5.617 -30.733 1.00 78.38 165 GLU A CA 1
ATOM 1287 C C . GLU A 1 165 ? 23.325 4.615 -31.117 1.00 78.38 165 GLU A C 1
ATOM 1289 O O . GLU A 1 165 ? 24.147 4.885 -31.991 1.00 78.38 165 GLU A O 1
ATOM 1294 N N . VAL A 1 166 ? 23.344 3.430 -30.497 1.00 76.31 166 VAL A N 1
ATOM 1295 C CA . VAL A 1 166 ? 24.303 2.364 -30.838 1.00 76.31 166 VAL A CA 1
ATOM 1296 C C . VAL A 1 166 ? 24.051 1.785 -32.237 1.00 76.31 166 VAL A C 1
ATOM 1298 O O . VAL A 1 166 ? 25.014 1.425 -32.921 1.00 76.31 166 VAL A O 1
ATOM 1301 N N . ASP A 1 167 ? 22.789 1.681 -32.661 1.00 69.00 167 ASP A N 1
ATOM 1302 C CA . ASP A 1 167 ? 22.405 1.210 -33.999 1.00 69.00 167 ASP A CA 1
ATOM 1303 C C . ASP A 1 167 ? 22.793 2.235 -35.083 1.00 69.00 167 ASP A C 1
ATOM 1305 O O . ASP A 1 167 ? 23.421 1.869 -36.082 1.00 69.00 167 ASP A O 1
ATOM 1309 N N . ASP A 1 168 ? 22.537 3.523 -34.830 1.00 65.44 168 ASP A N 1
ATOM 1310 C CA . ASP A 1 168 ? 22.849 4.648 -35.721 1.00 65.44 168 ASP A CA 1
ATOM 1311 C C . ASP A 1 168 ? 24.374 4.822 -35.895 1.00 65.44 168 ASP A C 1
ATOM 1313 O O . ASP A 1 168 ? 24.876 4.887 -37.018 1.00 65.44 168 ASP A O 1
ATOM 1317 N N . VAL A 1 169 ? 25.157 4.764 -34.805 1.00 58.38 169 VAL A N 1
ATOM 1318 C CA . VAL A 1 169 ? 26.637 4.843 -34.844 1.00 58.38 169 VAL A CA 1
ATOM 1319 C C . VAL A 1 169 ? 27.275 3.679 -35.622 1.00 58.38 169 VAL A C 1
ATOM 1321 O O . VAL A 1 169 ? 28.399 3.795 -36.124 1.00 58.38 169 VAL A O 1
ATOM 1324 N N . ARG A 1 170 ? 26.592 2.531 -35.727 1.00 52.41 170 ARG A N 1
ATOM 1325 C CA . ARG A 1 170 ? 27.085 1.353 -36.462 1.00 52.41 170 ARG A CA 1
ATOM 1326 C C . ARG A 1 170 ? 26.644 1.322 -37.922 1.00 52.41 170 ARG A C 1
ATOM 1328 O O . ARG A 1 170 ? 27.371 0.742 -38.726 1.00 52.41 170 ARG A O 1
ATOM 1335 N N . HIS A 1 171 ? 25.548 1.990 -38.283 1.00 51.44 171 HIS A N 1
ATOM 1336 C CA . HIS A 1 171 ? 25.174 2.200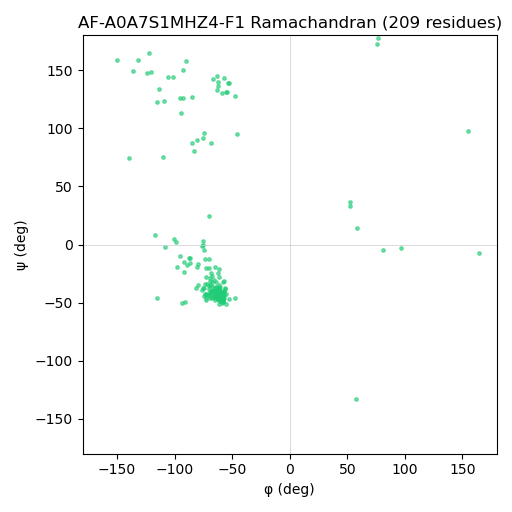 -39.685 1.00 51.44 171 HIS A CA 1
ATOM 1337 C C . HIS A 1 171 ? 26.154 3.135 -40.419 1.00 51.44 171 HIS A C 1
ATOM 1339 O O . HIS A 1 171 ? 26.395 2.940 -41.609 1.00 51.44 171 HIS A O 1
ATOM 1345 N N . ASP A 1 172 ? 26.827 4.044 -39.703 1.00 50.34 172 ASP A N 1
ATOM 1346 C CA . ASP A 1 172 ? 27.895 4.898 -40.256 1.00 50.34 172 ASP A CA 1
ATOM 1347 C C . ASP A 1 172 ? 29.225 4.159 -40.525 1.00 50.34 172 ASP A C 1
ATOM 1349 O O . ASP A 1 172 ? 30.102 4.667 -41.230 1.00 50.34 172 ASP A O 1
ATOM 1353 N N . LYS A 1 173 ? 29.398 2.926 -40.025 1.00 47.16 173 LYS A N 1
ATOM 1354 C CA . LYS A 1 173 ? 30.567 2.075 -40.314 1.00 47.16 173 LYS A CA 1
ATOM 1355 C C . LYS A 1 173 ? 30.162 0.895 -41.187 1.00 47.16 173 LYS A C 1
ATOM 1357 O O . LYS A 1 173 ? 30.071 -0.241 -40.732 1.00 47.16 173 LYS A O 1
ATOM 1362 N N . GLY A 1 174 ? 29.941 1.169 -42.469 1.00 54.66 174 GLY A N 1
ATOM 1363 C CA . GLY A 1 174 ? 29.673 0.124 -43.452 1.00 54.66 174 GLY A CA 1
ATOM 1364 C C . GLY A 1 174 ? 30.742 -0.979 -43.459 1.00 54.66 174 GLY A C 1
ATOM 1365 O O . GLY A 1 174 ? 31.935 -0.677 -43.384 1.00 54.66 174 GLY A O 1
ATOM 1366 N N . ARG A 1 175 ? 30.293 -2.240 -43.589 1.00 46.50 175 ARG A N 1
ATOM 1367 C CA . ARG A 1 175 ? 30.832 -3.325 -44.452 1.00 46.50 175 ARG A CA 1
ATOM 1368 C C . ARG A 1 175 ? 30.488 -4.723 -43.899 1.00 46.50 175 ARG A C 1
ATOM 1370 O O . ARG A 1 175 ? 31.211 -5.257 -43.070 1.00 46.50 175 ARG A O 1
ATOM 1377 N N . GLY A 1 176 ? 29.431 -5.332 -44.444 1.00 53.31 176 GLY A N 1
ATOM 1378 C CA . GLY A 1 176 ? 29.383 -6.757 -44.821 1.00 53.31 176 GLY A CA 1
ATOM 1379 C C . GLY A 1 176 ? 29.760 -7.848 -43.806 1.00 53.31 176 GLY A C 1
ATOM 1380 O O . GLY A 1 176 ? 30.341 -8.842 -44.231 1.00 53.31 176 GLY A O 1
ATOM 1381 N N . LEU A 1 177 ? 29.447 -7.704 -42.516 1.00 52.66 177 LEU A N 1
ATOM 1382 C CA . LEU A 1 177 ? 29.543 -8.792 -41.530 1.00 52.66 177 LEU A CA 1
ATOM 1383 C C . LEU A 1 177 ? 28.150 -9.327 -41.168 1.00 52.66 177 LEU A C 1
ATOM 1385 O O . LEU A 1 177 ? 27.204 -8.542 -41.095 1.00 52.66 177 LEU A O 1
ATOM 138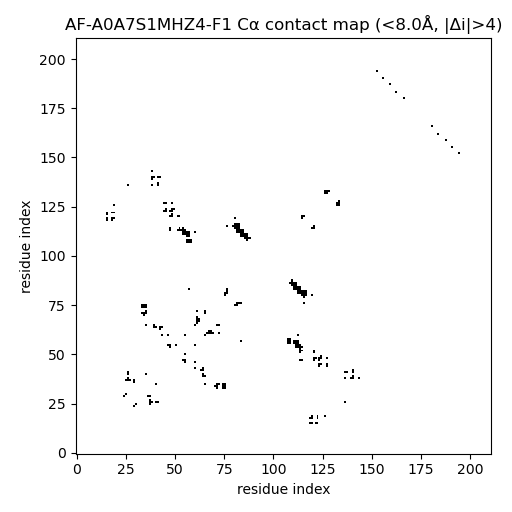9 N N . ASP A 1 178 ? 28.057 -10.645 -40.939 1.00 57.03 178 ASP A N 1
ATOM 1390 C CA . ASP A 1 178 ? 26.845 -11.337 -40.477 1.00 57.03 178 ASP A CA 1
ATOM 1391 C C . ASP A 1 178 ? 26.210 -10.600 -39.296 1.00 57.03 178 ASP A C 1
ATOM 1393 O O . ASP A 1 178 ? 26.888 -10.273 -38.321 1.00 57.03 178 ASP A O 1
ATOM 1397 N N . ASP A 1 179 ? 24.911 -10.334 -39.443 1.00 56.94 179 ASP A N 1
ATOM 1398 C CA . ASP A 1 179 ? 24.091 -9.387 -38.688 1.00 56.94 179 ASP A CA 1
ATOM 1399 C C . ASP A 1 179 ? 24.297 -9.468 -37.159 1.00 56.94 179 ASP A C 1
ATOM 1401 O O . ASP A 1 179 ? 23.640 -10.257 -36.471 1.00 56.94 179 ASP A O 1
ATOM 1405 N N . PRO A 1 180 ? 25.172 -8.624 -36.574 1.00 56.34 180 PRO A N 1
ATOM 1406 C CA . PRO A 1 180 ? 25.454 -8.659 -35.143 1.00 56.34 180 PRO A CA 1
ATOM 1407 C C . PRO A 1 180 ? 24.323 -8.019 -34.316 1.00 56.34 180 PRO A C 1
ATOM 1409 O O . PRO A 1 180 ? 24.397 -7.995 -33.085 1.00 56.34 180 PRO A O 1
ATOM 1412 N N . ASN A 1 181 ? 23.274 -7.506 -34.974 1.00 63.38 181 ASN A N 1
ATOM 1413 C CA . ASN A 1 181 ? 22.170 -6.766 -34.369 1.00 63.38 181 ASN A CA 1
ATOM 1414 C C . ASN A 1 181 ? 20.905 -7.610 -34.162 1.00 63.38 181 ASN A C 1
ATOM 1416 O O . ASN A 1 181 ? 19.904 -7.082 -33.675 1.00 63.38 181 ASN A O 1
ATOM 1420 N N . GLU A 1 182 ? 20.924 -8.919 -34.434 1.00 67.62 182 GLU A N 1
ATOM 1421 C CA . GLU A 1 182 ? 19.761 -9.775 -34.169 1.00 67.62 182 GLU A CA 1
ATOM 1422 C C . GLU A 1 182 ? 19.380 -9.770 -32.676 1.00 67.62 182 GLU A C 1
ATOM 1424 O O . GLU A 1 182 ? 18.208 -9.641 -32.322 1.00 67.62 182 GLU A O 1
ATOM 1429 N N . ALA A 1 183 ? 20.369 -9.809 -31.777 1.00 65.44 183 ALA A N 1
ATOM 1430 C CA . ALA A 1 183 ? 20.135 -9.721 -30.334 1.00 65.44 183 ALA A CA 1
ATOM 1431 C C . ALA A 1 183 ? 19.533 -8.365 -29.914 1.00 65.44 183 ALA A C 1
ATOM 1433 O O . ALA A 1 183 ? 18.671 -8.315 -29.035 1.00 65.44 183 ALA A O 1
ATOM 1434 N N . LEU A 1 184 ? 19.947 -7.276 -30.569 1.00 67.19 184 LEU A N 1
ATOM 1435 C CA . LEU A 1 184 ? 19.447 -5.922 -30.319 1.00 67.19 184 LEU A CA 1
ATOM 1436 C C . LEU A 1 184 ? 18.019 -5.739 -30.845 1.00 67.19 184 LEU A C 1
ATOM 1438 O O . LEU A 1 184 ? 17.173 -5.212 -30.124 1.00 67.19 184 LEU A O 1
ATOM 1442 N N . ARG A 1 185 ? 17.705 -6.251 -32.044 1.00 74.81 185 ARG A N 1
ATOM 1443 C CA . ARG A 1 185 ? 16.330 -6.273 -32.570 1.00 74.81 185 ARG A CA 1
ATOM 1444 C C . ARG A 1 185 ? 15.408 -7.113 -31.698 1.00 74.81 185 ARG A C 1
ATOM 1446 O O . ARG A 1 185 ? 14.348 -6.631 -31.315 1.00 74.81 185 ARG A O 1
ATOM 1453 N N . ARG A 1 186 ? 15.843 -8.311 -31.290 1.00 77.00 186 ARG A N 1
ATOM 1454 C CA . ARG A 1 186 ? 15.090 -9.164 -30.355 1.00 77.00 186 ARG A CA 1
ATOM 1455 C C . ARG A 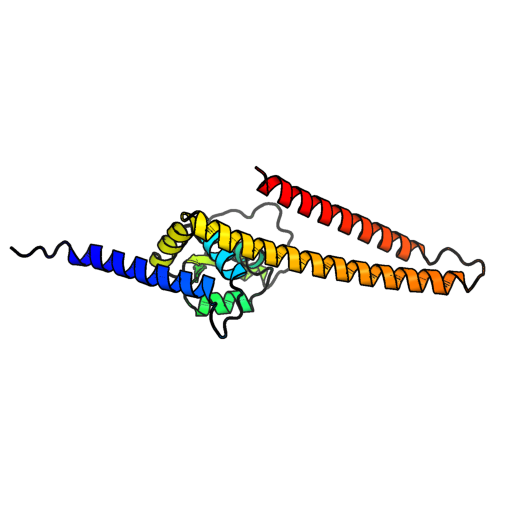1 186 ? 14.828 -8.449 -29.029 1.00 77.00 186 ARG A C 1
ATOM 1457 O O . ARG A 1 186 ? 13.725 -8.535 -28.492 1.00 77.00 186 ARG A O 1
ATOM 1464 N N . ARG A 1 187 ? 15.811 -7.706 -28.506 1.00 74.56 187 ARG A N 1
ATOM 1465 C CA . ARG A 1 187 ? 15.646 -6.907 -27.285 1.00 74.56 187 ARG A CA 1
ATOM 1466 C C . ARG A 1 187 ? 14.669 -5.744 -27.482 1.00 74.56 187 ARG A C 1
ATOM 1468 O O . ARG A 1 187 ? 13.812 -5.538 -26.627 1.00 74.56 187 ARG A O 1
ATOM 1475 N N . LYS A 1 188 ? 14.748 -5.032 -28.609 1.00 84.25 188 LYS A N 1
ATOM 1476 C CA . LYS A 1 188 ? 13.813 -3.958 -28.984 1.00 84.25 188 LYS A CA 1
ATOM 1477 C C . LYS A 1 188 ? 12.378 -4.478 -29.096 1.00 84.25 188 LYS A C 1
ATOM 1479 O O . LYS A 1 188 ? 11.473 -3.904 -28.501 1.00 84.25 188 LYS A O 1
ATOM 1484 N N . GLU A 1 189 ? 12.174 -5.598 -29.784 1.00 88.44 189 GLU A N 1
ATOM 1485 C CA . GLU A 1 189 ? 10.869 -6.263 -29.891 1.00 88.44 189 GLU A CA 1
ATOM 1486 C C . GLU A 1 189 ? 10.337 -6.721 -28.528 1.00 88.44 189 GLU A C 1
ATOM 1488 O O . GLU A 1 189 ? 9.151 -6.562 -28.235 1.00 88.44 189 GLU A O 1
ATOM 1493 N N . GLN A 1 190 ? 11.209 -7.255 -27.667 1.00 85.75 190 GLN A N 1
ATOM 1494 C CA . GLN A 1 190 ? 10.843 -7.643 -26.307 1.00 85.75 190 GLN A CA 1
ATOM 1495 C C . GLN A 1 190 ? 10.380 -6.436 -25.478 1.00 85.75 190 GLN A C 1
ATOM 1497 O O . GLN A 1 190 ? 9.356 -6.525 -24.802 1.00 85.75 190 GLN A O 1
ATOM 1502 N N . LEU A 1 191 ? 11.109 -5.318 -25.531 1.00 85.50 191 LEU A N 1
ATOM 1503 C CA . LEU A 1 191 ? 10.756 -4.092 -24.810 1.00 85.50 191 LEU A CA 1
ATOM 1504 C C . LEU A 1 191 ? 9.443 -3.495 -25.327 1.00 85.50 191 LEU A C 1
ATOM 1506 O O . LEU A 1 191 ? 8.582 -3.151 -24.521 1.00 85.50 191 LEU A O 1
ATOM 1510 N N . LEU A 1 192 ? 9.233 -3.468 -26.647 1.00 89.12 192 LEU A N 1
ATOM 1511 C CA . LEU A 1 192 ? 7.970 -3.024 -27.245 1.00 89.12 192 LEU A CA 1
ATOM 1512 C C . LEU A 1 192 ? 6.784 -3.886 -26.795 1.00 89.12 192 LEU A C 1
ATOM 1514 O O . LEU A 1 192 ? 5.733 -3.350 -26.443 1.00 89.12 192 LEU A O 1
ATOM 1518 N N . ARG A 1 193 ? 6.950 -5.215 -26.736 1.00 91.62 193 ARG A N 1
ATOM 1519 C CA . ARG A 1 193 ? 5.925 -6.108 -26.171 1.00 91.62 193 ARG A CA 1
ATOM 1520 C C . ARG A 1 193 ? 5.638 -5.797 -24.707 1.00 91.62 193 ARG A C 1
ATOM 1522 O O . ARG A 1 193 ? 4.475 -5.730 -24.330 1.00 91.62 193 ARG A O 1
ATOM 1529 N N . LEU A 1 194 ? 6.672 -5.589 -23.892 1.00 90.12 194 LEU A N 1
ATOM 1530 C CA . LEU A 1 194 ? 6.495 -5.249 -22.479 1.00 90.12 194 LEU A CA 1
ATOM 1531 C C . LEU A 1 194 ? 5.769 -3.909 -22.302 1.00 90.12 194 LEU A C 1
ATOM 1533 O O . LEU A 1 194 ? 4.899 -3.814 -21.441 1.00 90.12 194 LEU A O 1
ATOM 1537 N N . MET A 1 195 ? 6.073 -2.901 -23.124 1.00 87.19 195 MET A N 1
ATOM 1538 C CA . MET A 1 195 ? 5.363 -1.618 -23.104 1.00 87.19 195 MET A CA 1
ATOM 1539 C C . MET A 1 195 ? 3.885 -1.782 -23.462 1.00 87.19 195 MET A C 1
ATOM 1541 O O . MET A 1 195 ? 3.032 -1.259 -22.747 1.00 87.19 195 MET A O 1
ATOM 1545 N N . LEU A 1 196 ? 3.569 -2.547 -24.512 1.00 89.75 196 LEU A N 1
ATOM 1546 C CA . LEU A 1 196 ? 2.184 -2.845 -24.893 1.00 89.75 196 LEU A CA 1
ATOM 1547 C C . LEU A 1 196 ? 1.431 -3.589 -23.781 1.00 89.75 196 LEU A C 1
ATOM 1549 O O . LEU A 1 196 ? 0.297 -3.234 -23.466 1.00 89.75 196 LEU A O 1
ATOM 1553 N N . ASP A 1 197 ? 2.072 -4.561 -23.129 1.00 89.56 197 ASP A N 1
ATOM 1554 C CA . ASP A 1 197 ? 1.489 -5.283 -21.994 1.00 89.56 197 ASP A CA 1
ATOM 1555 C C . ASP A 1 197 ? 1.218 -4.362 -20.795 1.00 89.56 197 ASP A C 1
ATOM 1557 O O . ASP A 1 197 ? 0.188 -4.499 -20.130 1.00 89.56 197 ASP A O 1
ATOM 1561 N N . GLN A 1 198 ? 2.123 -3.424 -20.497 1.00 85.12 198 GLN A N 1
ATOM 1562 C CA . GLN A 1 198 ? 1.910 -2.444 -19.427 1.00 85.12 198 GLN A CA 1
ATOM 1563 C C . GLN A 1 198 ? 0.795 -1.457 -19.778 1.00 85.12 198 GLN A C 1
ATOM 1565 O O . GLN A 1 198 ? -0.047 -1.163 -18.929 1.00 85.12 198 GLN A O 1
ATOM 1570 N N . HIS A 1 199 ? 0.723 -1.014 -21.035 1.00 81.69 199 HIS A N 1
ATOM 1571 C CA . HIS A 1 199 ? -0.356 -0.150 -21.508 1.00 81.69 199 HIS A CA 1
ATOM 1572 C C . HIS A 1 199 ? -1.717 -0.850 -21.407 1.00 81.69 199 HIS A C 1
ATOM 1574 O O . HIS A 1 199 ? -2.655 -0.300 -20.837 1.00 81.69 199 HIS A O 1
ATOM 1580 N N . GLY A 1 200 ? -1.801 -2.116 -21.825 1.00 84.50 200 GLY A N 1
ATOM 1581 C CA . GLY A 1 200 ? -3.020 -2.914 -21.687 1.00 84.50 200 GLY A CA 1
ATOM 1582 C C . GLY A 1 200 ? -3.418 -3.171 -20.228 1.00 84.50 200 GLY A C 1
ATOM 1583 O O . GLY A 1 200 ? -4.605 -3.249 -19.907 1.00 84.50 200 GLY A O 1
ATOM 1584 N N . LYS A 1 201 ? -2.456 -3.280 -19.301 1.00 84.06 201 LYS A N 1
ATOM 1585 C CA . LYS A 1 201 ? -2.758 -3.333 -17.859 1.00 84.06 201 LYS A CA 1
ATOM 1586 C C . LYS A 1 201 ? -3.326 -2.006 -17.365 1.00 84.06 201 LYS A C 1
ATOM 1588 O O . LYS A 1 201 ? -4.333 -2.027 -16.663 1.00 84.06 201 LYS A O 1
ATOM 1593 N N . LEU A 1 202 ? -2.721 -0.878 -17.740 1.00 77.62 202 LEU A N 1
ATOM 1594 C CA . LEU A 1 202 ? -3.212 0.464 -17.408 1.00 77.62 202 LEU A CA 1
ATOM 1595 C C . LEU A 1 202 ? -4.637 0.685 -17.924 1.00 77.62 202 LEU A C 1
ATOM 1597 O O . LEU A 1 202 ? -5.498 1.110 -17.157 1.00 77.62 202 LEU A O 1
ATOM 1601 N N . GLU A 1 203 ? -4.923 0.324 -19.175 1.00 78.44 203 GLU A N 1
ATOM 1602 C CA . GLU A 1 203 ? -6.272 0.402 -19.746 1.00 78.44 203 GLU A CA 1
ATOM 1603 C C . GLU A 1 203 ? -7.278 -0.433 -18.949 1.00 78.44 203 GLU A C 1
ATOM 1605 O O . GLU A 1 203 ? -8.325 0.082 -18.557 1.00 78.44 203 GLU A O 1
ATOM 1610 N N . LYS A 1 204 ? -6.934 -1.679 -18.597 1.00 80.62 204 LYS A N 1
ATOM 1611 C CA . LYS A 1 204 ? -7.777 -2.526 -17.734 1.00 80.62 204 LYS A CA 1
ATOM 1612 C C . LYS A 1 204 ? -8.000 -1.913 -16.353 1.00 80.62 204 LYS A C 1
ATOM 1614 O O . LYS A 1 204 ? -9.111 -1.993 -15.833 1.00 80.62 204 LYS A O 1
ATOM 1619 N N . TYR A 1 205 ? -6.986 -1.280 -15.760 1.00 70.50 205 TYR A N 1
ATOM 1620 C CA . TYR A 1 205 ? -7.143 -0.539 -14.504 1.00 70.50 205 TYR A CA 1
ATOM 1621 C C . TYR A 1 205 ? -8.085 0.665 -14.664 1.00 70.50 205 TYR A C 1
ATOM 1623 O O . TYR A 1 205 ? -8.918 0.908 -13.790 1.00 70.50 205 TYR A O 1
ATOM 1631 N N . HIS A 1 206 ? -8.004 1.396 -15.778 1.00 67.81 206 HIS A N 1
ATOM 1632 C CA . HIS A 1 206 ? -8.903 2.512 -16.081 1.00 67.81 206 HIS A CA 1
ATOM 1633 C C . HIS A 1 206 ? -10.343 2.061 -16.373 1.00 67.81 206 HIS A C 1
ATOM 1635 O O . HIS A 1 206 ? -11.289 2.762 -16.014 1.00 67.81 206 HIS A O 1
ATOM 1641 N N . GLU A 1 207 ? -10.538 0.906 -17.005 1.00 71.56 207 GLU A N 1
ATOM 1642 C CA . GLU A 1 207 ? -11.858 0.324 -17.273 1.00 71.56 207 GLU A CA 1
ATOM 1643 C C . GLU A 1 207 ? -12.505 -0.272 -16.025 1.00 71.56 207 GLU A C 1
ATOM 1645 O O . GLU A 1 207 ? -13.676 -0.001 -15.763 1.00 71.56 207 GLU A O 1
ATOM 1650 N N . ALA A 1 208 ? -11.747 -1.015 -15.213 1.00 68.38 208 ALA A N 1
ATOM 1651 C CA . ALA A 1 208 ? -12.222 -1.563 -13.942 1.00 68.38 208 ALA A CA 1
ATOM 1652 C C . ALA A 1 208 ? -12.632 -0.472 -12.941 1.00 68.38 208 ALA A C 1
ATOM 1654 O O . ALA A 1 208 ? -13.403 -0.743 -12.031 1.00 68.38 208 ALA A O 1
ATOM 1655 N N . ARG A 1 209 ? -12.128 0.756 -13.119 1.00 57.47 209 ARG A N 1
ATOM 1656 C CA . ARG A 1 209 ? -12.484 1.932 -12.315 1.00 57.47 209 ARG A CA 1
ATOM 1657 C C . ARG A 1 209 ? -13.653 2.746 -12.890 1.00 57.47 209 ARG A C 1
ATOM 1659 O O . ARG A 1 209 ? -14.180 3.609 -12.196 1.00 57.47 209 ARG A O 1
ATOM 1666 N N . ARG A 1 210 ? -14.025 2.528 -14.158 1.00 55.66 210 ARG A N 1
ATOM 1667 C CA . ARG A 1 210 ? -15.195 3.161 -14.799 1.00 55.66 210 ARG A CA 1
ATOM 1668 C C . ARG A 1 210 ? -16.500 2.390 -14.565 1.00 55.66 210 ARG A C 1
ATOM 1670 O O . ARG A 1 210 ? -17.559 2.954 -14.826 1.00 55.66 210 ARG A O 1
ATOM 1677 N N . ARG A 1 211 ? -16.421 1.132 -14.128 1.00 43.59 211 ARG A N 1
ATOM 1678 C CA . ARG A 1 211 ? -17.558 0.318 -13.669 1.00 43.59 211 ARG A CA 1
ATOM 1679 C C . ARG A 1 211 ? -17.715 0.435 -12.162 1.00 43.59 211 ARG A C 1
ATOM 1681 O O . ARG A 1 211 ? -18.877 0.334 -11.721 1.00 43.59 211 ARG A O 1
#

Foldseek 3Di:
DDPPPPPPVVVLVVLLVVVLVVLVCCLPVNDPPQPFDSLLSLQLLVVQLVCQPVFAQQVCNCCRRVVPPVSNVVSCVVVLQKDKDFDDPPDDDDPPDDPDPPPVVVVRRGIGIHGSDNSSSVSSNVQCPPVVNVVVSVVVNVVVVVVVVVVVVVVLVVVVVVLVVVVVVVVVVDDDDDDPCPVVVVVVVVSVVVVVVVVVVVVVVVVVVVD

Secondary structure (DSSP, 8-state):
---TTSHHHHHHHHHHHHHHHHHHHHHHH--TT-SS-HHHHHHHHHHHHHHTTT-EEHHHHHHHHSTT-HHHHHHHHHTTSEEEEEPPS-SPPPTT-----TTHHHHHTTEEEEESSHHHHHHHHHHHH-HHHHHHHHHHHHHHHHHHHHHHHHHHHHHHHHHHHHHHHHHTS------TTHHHHHHHHHHHHHHHHHHHHHHHHHHHTT-

Mean predicted aligned error: 13.2 Å

pLDDT: mean 80.33, std 16.73, range [38.0, 96.12]

Sequence (211 aa):
HVDENHEPEDAVRRLVEAAETSVRTLLTLGQPGAKWTRPQLWRAVRLLAGAGQEGVPYDVFLWSVFRGDEAALRSLKESNLITLAPRAEAEPPHPGGEAKTAIAGRTARRYKVVAGSPLFGEVFRRLVRHEGLAAVFDLEVAKEDIKRECNTVDGYEAELVRLQEVDDVRHDKGRGLDDPNEALRRRKEQLLRLMLDQHGKLEKYHEARRR